Protein AF-A0A3B1DQK9-F1 (afdb_monomer_lite)

Structure (mmCIF, N/CA/C/O backbone):
data_AF-A0A3B1DQK9-F1
#
_entry.id   AF-A0A3B1DQK9-F1
#
loop_
_atom_site.group_PDB
_atom_site.id
_atom_site.type_symbol
_atom_site.label_atom_id
_atom_site.label_alt_id
_atom_site.label_comp_id
_atom_site.label_asym_id
_atom_site.label_entity_id
_atom_site.label_seq_id
_atom_site.pdbx_PDB_ins_code
_atom_site.Cartn_x
_atom_site.Cartn_y
_atom_site.Cartn_z
_atom_site.occupancy
_atom_site.B_iso_or_equiv
_atom_site.auth_seq_id
_atom_site.auth_comp_id
_atom_site.auth_asym_id
_atom_site.auth_atom_id
_atom_site.pdbx_PDB_model_num
ATOM 1 N N . MET A 1 1 ? 6.649 4.919 32.201 1.00 49.44 1 MET A N 1
ATOM 2 C CA . MET A 1 1 ? 5.539 5.277 31.288 1.00 49.44 1 MET A CA 1
ATOM 3 C C . MET A 1 1 ? 4.855 3.990 30.817 1.00 49.44 1 MET A C 1
ATOM 5 O O . MET A 1 1 ? 5.493 3.212 30.120 1.00 49.44 1 MET A O 1
ATOM 9 N N . LYS A 1 2 ? 3.626 3.677 31.262 1.00 57.75 2 LYS A N 1
ATOM 10 C CA 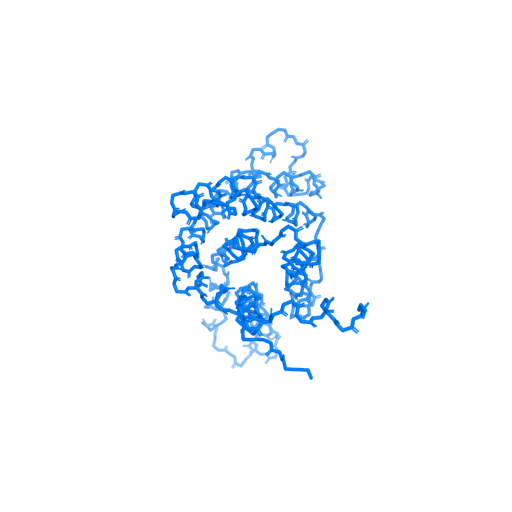. LYS A 1 2 ? 2.925 2.450 30.822 1.00 57.75 2 LYS A CA 1
ATOM 11 C C . LYS A 1 2 ? 2.375 2.674 29.412 1.00 57.75 2 LYS A C 1
ATOM 13 O O . LYS A 1 2 ? 1.487 3.496 29.226 1.00 57.75 2 LYS A O 1
ATOM 18 N N . ILE A 1 3 ? 2.918 1.955 28.430 1.00 63.72 3 ILE A N 1
ATOM 19 C CA . ILE A 1 3 ? 2.397 1.963 27.060 1.00 63.72 3 ILE A CA 1
ATOM 20 C C . ILE A 1 3 ? 0.986 1.371 27.065 1.00 63.72 3 ILE A C 1
ATOM 22 O O . ILE A 1 3 ? 0.755 0.276 27.588 1.00 63.72 3 ILE A O 1
ATOM 26 N N . SER A 1 4 ? 0.070 2.114 26.459 1.00 72.94 4 SER A N 1
ATOM 27 C CA . SER A 1 4 ? -1.353 1.815 26.356 1.00 72.94 4 SER A CA 1
ATOM 28 C C . SER A 1 4 ? -1.607 0.521 25.543 1.00 72.94 4 SER A C 1
ATOM 30 O O . SER A 1 4 ? -0.813 0.170 24.663 1.00 72.94 4 SER A O 1
ATOM 32 N N . ARG A 1 5 ? -2.684 -0.231 25.830 1.00 70.81 5 ARG A N 1
ATOM 33 C CA . ARG A 1 5 ? -2.991 -1.504 25.129 1.00 70.81 5 ARG A CA 1
ATOM 34 C C . ARG A 1 5 ? -3.257 -1.268 23.638 1.00 70.81 5 ARG A C 1
ATOM 36 O O . ARG A 1 5 ? -2.776 -2.029 22.802 1.00 70.81 5 ARG A O 1
ATOM 43 N N . ARG A 1 6 ? -3.912 -0.164 23.301 1.00 68.50 6 ARG A N 1
ATOM 44 C CA . ARG A 1 6 ? -4.176 0.312 21.946 1.00 68.50 6 ARG A CA 1
ATOM 45 C C . ARG A 1 6 ? -2.885 0.582 21.203 1.00 68.50 6 ARG A C 1
ATOM 47 O O . ARG A 1 6 ? -2.747 0.136 20.071 1.00 68.50 6 ARG A O 1
ATOM 54 N N . TYR A 1 7 ? -1.932 1.277 21.823 1.00 71.25 7 TYR A N 1
ATOM 55 C CA . TYR A 1 7 ? -0.654 1.552 21.172 1.00 71.25 7 TYR A CA 1
ATOM 56 C C . TYR A 1 7 ? 0.094 0.254 20.853 1.00 71.25 7 TYR A C 1
ATOM 58 O O . TYR A 1 7 ? 0.622 0.118 19.756 1.00 71.25 7 TYR A O 1
ATOM 66 N N . LYS A 1 8 ? 0.057 -0.743 21.749 1.00 76.56 8 LYS A N 1
ATOM 67 C CA . LYS A 1 8 ? 0.622 -2.077 21.474 1.00 76.56 8 LYS A CA 1
ATOM 68 C C . LYS A 1 8 ? -0.069 -2.777 20.304 1.00 76.56 8 LYS A C 1
ATOM 70 O O . LYS A 1 8 ? 0.617 -3.363 19.477 1.00 76.56 8 LYS A O 1
ATOM 75 N N . ALA A 1 9 ? -1.395 -2.695 20.208 1.00 77.94 9 ALA A N 1
ATOM 76 C CA . ALA A 1 9 ? -2.128 -3.274 19.083 1.00 77.94 9 ALA A CA 1
ATOM 77 C C . ALA A 1 9 ? -1.797 -2.573 17.756 1.00 77.94 9 ALA A C 1
ATOM 79 O O . ALA A 1 9 ? -1.534 -3.243 16.764 1.00 77.94 9 ALA A O 1
ATOM 80 N N . PHE A 1 10 ? -1.738 -1.238 17.741 1.00 77.44 10 PHE A N 1
ATOM 81 C CA . PHE A 1 10 ? -1.315 -0.480 16.561 1.00 77.44 10 PHE A CA 1
ATOM 82 C C . PHE A 1 10 ? 0.126 -0.819 16.162 1.00 77.44 10 PHE A C 1
ATOM 84 O O . PHE A 1 10 ? 0.369 -1.116 14.997 1.00 77.44 10 PHE A O 1
ATOM 91 N N . LEU A 1 11 ? 1.061 -0.858 17.117 1.00 81.94 11 LEU A N 1
ATOM 92 C CA . LEU A 1 11 ? 2.435 -1.311 16.882 1.00 81.94 11 LEU A CA 1
ATOM 93 C C . LEU A 1 11 ? 2.475 -2.719 16.275 1.00 81.94 11 LEU A C 1
ATOM 95 O O . LEU A 1 11 ? 3.218 -2.943 15.328 1.00 81.94 11 LEU A O 1
ATOM 99 N N . ALA A 1 12 ? 1.682 -3.657 16.797 1.00 85.94 12 ALA A N 1
ATOM 100 C CA . ALA A 1 12 ? 1.647 -5.029 16.300 1.00 85.94 12 ALA A CA 1
ATOM 101 C C . ALA A 1 12 ? 1.094 -5.108 14.869 1.00 85.94 12 ALA A C 1
ATOM 103 O O . ALA A 1 12 ? 1.681 -5.776 14.023 1.00 85.94 12 ALA A O 1
ATOM 104 N N . LEU A 1 13 ? 0.004 -4.394 14.576 1.00 88.06 13 LEU A N 1
ATOM 105 C CA . LEU A 1 13 ? -0.611 -4.376 13.247 1.00 88.06 13 LEU A CA 1
ATOM 106 C C . LEU A 1 13 ? 0.295 -3.726 12.197 1.00 88.06 13 LEU A C 1
ATOM 108 O O . LEU A 1 13 ? 0.472 -4.266 11.106 1.00 88.06 13 LEU A O 1
ATOM 112 N N . PHE A 1 14 ? 0.899 -2.585 12.526 1.00 86.75 14 PHE A N 1
ATOM 113 C CA . PHE A 1 14 ? 1.843 -1.931 11.627 1.00 86.75 14 PHE A CA 1
ATOM 114 C C . PHE A 1 14 ? 3.172 -2.699 11.525 1.00 86.75 14 PHE A C 1
ATOM 116 O O . PHE A 1 14 ? 3.759 -2.761 10.448 1.00 86.75 14 PHE A O 1
ATOM 123 N N . GLY A 1 15 ? 3.618 -3.357 12.597 1.00 88.12 15 GLY A N 1
ATOM 124 C CA . GLY A 1 15 ? 4.752 -4.282 12.565 1.00 88.12 15 GLY A CA 1
ATOM 125 C C . GLY A 1 15 ? 4.494 -5.476 11.646 1.00 88.12 15 GLY A C 1
ATOM 126 O O . GLY A 1 15 ? 5.344 -5.814 10.829 1.00 88.12 15 GLY A O 1
ATOM 127 N N . PHE A 1 16 ? 3.293 -6.058 11.690 1.00 90.62 16 PHE A N 1
ATOM 128 C CA . PHE A 1 16 ? 2.871 -7.094 10.745 1.00 90.62 16 PHE A CA 1
ATOM 129 C C . PHE A 1 16 ? 2.870 -6.586 9.293 1.00 90.62 16 PHE A C 1
ATOM 131 O O . PHE A 1 16 ? 3.323 -7.295 8.396 1.00 90.62 16 PHE A O 1
ATOM 138 N N . ALA A 1 17 ? 2.436 -5.344 9.056 1.00 90.12 17 ALA A N 1
ATOM 139 C CA . ALA A 1 17 ? 2.507 -4.725 7.731 1.00 90.12 17 ALA A CA 1
ATOM 140 C C . ALA A 1 17 ? 3.953 -4.583 7.222 1.00 90.12 17 ALA A C 1
ATOM 142 O O . ALA A 1 17 ? 4.216 -4.878 6.055 1.00 90.12 17 ALA A O 1
ATOM 143 N N . ILE A 1 18 ? 4.891 -4.189 8.094 1.00 91.12 18 ILE A N 1
ATOM 144 C CA . ILE A 1 18 ? 6.326 -4.164 7.773 1.00 91.12 18 ILE A CA 1
ATOM 145 C C . ILE A 1 18 ? 6.821 -5.574 7.451 1.00 91.12 18 ILE A C 1
ATOM 147 O O . ILE A 1 18 ? 7.475 -5.758 6.431 1.00 91.12 18 ILE A O 1
ATOM 151 N N . LEU A 1 19 ? 6.492 -6.577 8.270 1.00 91.00 19 LEU A N 1
ATOM 152 C CA . LEU A 1 19 ? 6.931 -7.956 8.037 1.00 91.00 19 LEU A CA 1
ATOM 153 C C . LEU A 1 19 ? 6.470 -8.477 6.674 1.00 91.00 19 LEU A C 1
ATOM 155 O O . LEU A 1 19 ? 7.290 -8.997 5.926 1.00 91.00 19 LEU A O 1
ATOM 159 N N . MET A 1 20 ? 5.197 -8.274 6.320 1.00 90.38 20 MET A N 1
ATOM 160 C CA . MET A 1 20 ? 4.677 -8.624 4.992 1.00 90.38 20 MET A CA 1
ATOM 161 C C . MET A 1 20 ? 5.459 -7.903 3.886 1.00 90.38 20 MET A C 1
ATOM 163 O O . MET A 1 20 ? 5.869 -8.525 2.914 1.00 90.38 20 MET A O 1
ATOM 167 N N . ARG A 1 21 ? 5.739 -6.602 4.049 1.00 89.44 21 ARG A N 1
ATOM 168 C CA . ARG A 1 21 ? 6.518 -5.822 3.073 1.00 89.44 21 ARG A CA 1
ATOM 169 C C . ARG A 1 21 ? 7.947 -6.347 2.901 1.00 89.44 21 ARG A C 1
ATOM 171 O O . ARG A 1 21 ? 8.429 -6.380 1.776 1.00 89.44 21 ARG A O 1
ATOM 178 N N . LEU A 1 22 ? 8.614 -6.733 3.988 1.00 89.69 22 LEU A N 1
ATOM 179 C CA . LEU A 1 22 ? 10.005 -7.204 3.979 1.00 89.69 22 LEU A CA 1
ATOM 180 C C . LEU A 1 22 ? 10.143 -8.666 3.548 1.00 89.69 22 LEU A C 1
ATOM 182 O O . LEU A 1 22 ? 11.208 -9.066 3.086 1.00 89.69 22 LEU A O 1
ATOM 186 N N . PHE A 1 23 ? 9.083 -9.461 3.686 1.00 89.00 23 PHE A N 1
ATOM 187 C CA . PHE A 1 23 ? 9.092 -10.891 3.402 1.00 89.00 23 PHE A CA 1
ATOM 188 C C . PHE A 1 23 ? 9.633 -11.272 2.009 1.00 89.00 23 PHE A C 1
ATOM 190 O O . PHE A 1 23 ? 10.541 -12.103 1.963 1.00 89.00 23 PHE A O 1
ATOM 197 N N . PRO A 1 24 ? 9.173 -10.688 0.880 1.00 83.75 24 PRO A N 1
ATOM 198 C CA . PRO A 1 24 ? 9.712 -11.041 -0.436 1.00 83.75 24 PRO A CA 1
ATOM 199 C C . PRO A 1 24 ? 11.206 -10.719 -0.566 1.00 83.75 24 PRO A C 1
ATOM 201 O O . PRO A 1 24 ? 11.958 -11.531 -1.096 1.00 83.75 24 PRO A O 1
ATOM 204 N N . PHE A 1 25 ? 11.654 -9.591 -0.011 1.00 83.50 25 PHE A N 1
ATOM 205 C CA . PHE A 1 25 ? 13.062 -9.185 -0.033 1.00 83.50 25 PHE A CA 1
ATOM 206 C C . PHE A 1 25 ? 13.939 -10.079 0.838 1.00 83.50 25 PHE A C 1
ATOM 208 O O . PHE A 1 25 ? 15.078 -10.371 0.490 1.00 83.50 25 PHE A O 1
ATOM 215 N N . PHE A 1 26 ? 13.404 -10.557 1.960 1.00 85.12 26 PHE A N 1
ATOM 216 C CA . PHE A 1 26 ? 14.075 -11.558 2.776 1.00 85.12 26 PHE A CA 1
ATOM 217 C C . PHE A 1 26 ? 14.225 -12.885 2.021 1.00 85.12 26 PHE A C 1
ATOM 219 O O . PHE A 1 26 ? 15.304 -13.474 2.040 1.00 85.12 26 PHE A O 1
ATOM 226 N N . LEU A 1 27 ? 13.181 -13.347 1.322 1.00 81.00 27 LEU A N 1
ATOM 227 C CA . LEU A 1 27 ? 13.267 -14.551 0.489 1.00 81.00 27 LEU A CA 1
ATOM 228 C C . LEU A 1 27 ? 14.306 -14.394 -0.625 1.00 81.00 27 LEU A C 1
ATOM 230 O O . LEU A 1 27 ? 15.102 -15.304 -0.850 1.00 81.00 27 LEU A O 1
ATOM 234 N N . GLU A 1 28 ? 14.323 -13.241 -1.289 1.00 73.38 28 GLU A N 1
ATOM 235 C CA . GLU A 1 28 ? 15.296 -12.929 -2.334 1.00 73.38 28 GLU A CA 1
ATOM 236 C C . GLU A 1 28 ? 16.725 -12.862 -1.787 1.00 73.38 28 GLU A C 1
ATOM 238 O O . GLU A 1 28 ? 17.616 -13.495 -2.347 1.00 73.38 28 GLU A O 1
ATOM 243 N N . TYR A 1 29 ? 16.942 -12.208 -0.644 1.00 77.19 29 TYR A N 1
ATOM 244 C CA . TYR A 1 29 ? 18.235 -12.198 0.040 1.00 77.19 29 TYR A CA 1
ATOM 245 C C . TYR A 1 29 ? 18.705 -13.616 0.388 1.00 77.19 29 TYR A C 1
ATOM 247 O O . TYR A 1 29 ? 19.844 -13.984 0.107 1.00 77.19 29 TYR A O 1
ATOM 255 N N . VAL A 1 30 ? 17.823 -14.457 0.941 1.00 73.38 30 VAL A N 1
ATOM 256 C CA . VAL A 1 30 ? 18.149 -15.856 1.261 1.00 73.38 30 VAL A CA 1
ATOM 257 C C . VAL A 1 30 ? 18.471 -16.660 -0.002 1.00 73.38 30 VAL A C 1
ATOM 259 O O . VAL A 1 30 ? 19.378 -17.496 0.027 1.00 73.38 30 VAL A O 1
ATOM 262 N N . ALA A 1 31 ? 17.770 -16.419 -1.112 1.00 69.75 31 ALA A N 1
ATOM 263 C CA . ALA A 1 31 ? 18.099 -17.027 -2.400 1.00 69.75 31 ALA A CA 1
ATOM 264 C C . ALA A 1 31 ? 19.465 -16.542 -2.922 1.00 69.75 31 ALA A C 1
ATOM 266 O O . ALA A 1 31 ? 20.279 -17.362 -3.343 1.00 69.75 31 ALA A O 1
ATOM 267 N N . GLY A 1 32 ? 19.745 -15.240 -2.823 1.00 62.25 32 GLY A N 1
ATOM 268 C CA . GLY A 1 32 ? 20.991 -14.601 -3.250 1.00 62.25 32 GLY A CA 1
ATOM 269 C C . GLY A 1 32 ? 22.217 -15.050 -2.450 1.00 62.25 32 GLY A C 1
ATOM 270 O O . GLY A 1 32 ? 23.231 -15.427 -3.035 1.00 62.25 32 GLY A O 1
ATOM 271 N N . VAL A 1 33 ? 22.126 -15.137 -1.119 1.00 57.53 33 VAL A N 1
ATOM 272 C CA . VAL A 1 33 ? 23.200 -15.679 -0.258 1.00 57.53 33 VAL A CA 1
ATOM 273 C C . VAL A 1 33 ? 23.533 -17.127 -0.633 1.00 57.53 33 VAL A C 1
ATOM 275 O O . VAL A 1 33 ? 24.704 -17.520 -0.659 1.00 57.53 33 VAL A O 1
ATOM 278 N N . LYS A 1 34 ? 22.516 -17.916 -0.999 1.00 52.41 34 LYS A N 1
ATOM 279 C CA . LYS A 1 34 ? 22.689 -19.297 -1.470 1.00 52.41 34 LYS A CA 1
ATOM 280 C C . LYS A 1 34 ? 23.247 -19.409 -2.893 1.00 52.41 34 LYS A C 1
ATOM 282 O O . LYS A 1 34 ? 23.682 -20.492 -3.267 1.00 52.41 34 LYS A O 1
ATOM 287 N N . THR A 1 35 ? 23.295 -18.309 -3.649 1.00 48.56 35 THR A N 1
ATOM 288 C CA . THR A 1 35 ? 23.978 -18.221 -4.954 1.00 48.56 35 THR A CA 1
ATOM 289 C C . THR A 1 35 ? 25.439 -17.758 -4.848 1.00 48.56 35 THR A C 1
ATOM 291 O O . THR A 1 35 ? 26.112 -17.599 -5.862 1.00 48.56 35 THR A O 1
ATOM 294 N N . SER A 1 36 ? 25.982 -17.572 -3.635 1.00 43.09 36 SER A N 1
ATOM 295 C CA . SER A 1 36 ? 27.425 -17.353 -3.471 1.00 43.09 36 SER A CA 1
ATOM 296 C C . SER A 1 36 ? 28.212 -18.617 -3.878 1.00 43.09 36 SER A C 1
ATOM 298 O O . SER A 1 36 ? 27.785 -19.728 -3.543 1.00 43.09 36 SER A O 1
ATOM 300 N N . PRO A 1 37 ? 29.367 -18.497 -4.571 1.00 50.81 37 PRO A N 1
ATOM 301 C CA . PRO A 1 37 ? 30.085 -19.647 -5.139 1.00 50.81 37 PRO A CA 1
ATOM 302 C C . PRO A 1 37 ? 30.406 -20.758 -4.127 1.00 50.81 37 PRO A C 1
ATOM 304 O O . PRO A 1 37 ? 30.397 -21.936 -4.464 1.00 50.81 37 PRO A O 1
ATOM 307 N N . GLN A 1 38 ? 30.636 -20.380 -2.867 1.00 49.28 38 GLN A N 1
ATOM 308 C CA . GLN A 1 38 ? 30.969 -21.288 -1.765 1.00 49.28 38 GLN A CA 1
ATOM 309 C C . GLN A 1 38 ? 29.755 -22.084 -1.241 1.00 49.28 38 GLN A C 1
ATOM 311 O O . GLN A 1 38 ? 29.919 -23.167 -0.678 1.00 49.28 38 GLN A O 1
ATOM 316 N N . VAL A 1 39 ? 28.532 -21.572 -1.424 1.00 51.75 39 VAL A N 1
ATOM 317 C CA . VAL A 1 39 ? 27.280 -22.192 -0.947 1.00 51.75 39 VAL A CA 1
ATOM 318 C C . VAL A 1 39 ? 26.582 -22.989 -2.053 1.00 51.75 39 VAL A C 1
ATOM 320 O O . VAL A 1 39 ? 25.992 -24.032 -1.754 1.00 51.75 39 VAL A O 1
ATOM 323 N N . ILE A 1 40 ? 26.715 -22.566 -3.320 1.00 53.22 40 ILE A N 1
ATOM 324 C CA . ILE A 1 40 ? 26.259 -23.328 -4.501 1.00 53.22 40 ILE A CA 1
ATOM 325 C C . ILE A 1 40 ? 26.859 -24.736 -4.489 1.00 53.22 40 ILE A C 1
ATOM 327 O O . ILE A 1 40 ? 26.160 -25.710 -4.745 1.00 53.22 40 ILE A O 1
ATOM 331 N N . GLN A 1 41 ? 28.135 -24.853 -4.118 1.00 54.56 41 GLN A N 1
ATOM 332 C CA . GLN A 1 41 ? 28.856 -26.125 -4.105 1.00 54.56 41 GLN A CA 1
ATOM 333 C C . GLN A 1 41 ? 28.296 -27.148 -3.097 1.00 54.56 41 GLN A C 1
ATOM 335 O O . GLN A 1 41 ? 28.542 -28.340 -3.245 1.00 54.56 41 GLN A O 1
ATOM 340 N N . ASN A 1 42 ? 27.537 -26.692 -2.092 1.00 55.31 42 ASN A N 1
ATOM 341 C CA . ASN A 1 42 ? 27.088 -27.501 -0.954 1.00 55.31 42 ASN A CA 1
ATOM 342 C C . ASN A 1 42 ? 25.553 -27.618 -0.831 1.00 55.31 42 ASN A C 1
ATOM 344 O O . ASN A 1 42 ? 25.065 -28.201 0.137 1.00 55.31 42 ASN A O 1
ATOM 348 N N . SER A 1 43 ? 24.776 -27.064 -1.773 1.00 53.59 43 SER A N 1
ATOM 349 C CA . SER A 1 43 ? 23.305 -27.014 -1.693 1.00 53.59 43 SER A CA 1
ATOM 350 C C . SER A 1 43 ? 22.637 -27.752 -2.866 1.00 53.59 43 SER A C 1
ATOM 352 O O . SER A 1 43 ? 23.060 -27.560 -4.002 1.00 53.59 43 SER A O 1
ATOM 354 N N . PRO A 1 44 ? 21.556 -28.535 -2.652 1.00 60.03 44 PRO A N 1
ATOM 355 C CA . PRO A 1 44 ? 20.818 -29.172 -3.745 1.00 60.03 44 PRO A CA 1
ATOM 356 C C . PRO A 1 44 ? 20.224 -28.122 -4.689 1.00 60.03 44 PRO A C 1
ATOM 358 O O . PRO A 1 44 ? 19.537 -27.203 -4.225 1.00 60.03 44 PRO A O 1
ATOM 361 N N . GLU A 1 45 ? 20.426 -28.279 -6.000 1.00 57.19 45 GLU A N 1
ATOM 362 C CA . GLU A 1 45 ? 20.014 -27.288 -7.004 1.00 57.19 45 GLU A CA 1
ATOM 363 C C . GLU A 1 45 ? 18.507 -26.957 -6.969 1.00 57.19 45 GLU A C 1
ATOM 365 O O . GLU A 1 45 ? 18.081 -25.834 -7.228 1.00 57.19 45 GLU A O 1
ATOM 370 N N . SER A 1 46 ? 17.675 -27.906 -6.541 1.00 58.25 46 SER A N 1
ATOM 371 C CA . SER A 1 46 ? 16.226 -27.727 -6.410 1.00 58.25 46 SER A CA 1
ATOM 372 C C . SER A 1 46 ? 15.810 -26.694 -5.351 1.00 58.25 46 SER A C 1
ATOM 374 O O . SER A 1 46 ? 14.727 -26.119 -5.445 1.00 58.25 46 SER A O 1
ATOM 376 N N . SER A 1 47 ? 16.647 -26.446 -4.337 1.00 58.53 47 SER A N 1
ATOM 377 C CA . SER A 1 47 ? 16.265 -25.659 -3.153 1.00 58.53 47 SER A CA 1
ATOM 378 C C . SER A 1 47 ? 16.285 -24.146 -3.393 1.00 58.53 47 SER A C 1
ATOM 380 O O . SER A 1 47 ? 15.502 -23.406 -2.795 1.00 58.53 47 SER A O 1
ATOM 382 N N . TRP A 1 48 ? 17.174 -23.651 -4.256 1.00 59.12 48 TRP A N 1
ATOM 383 C CA . TRP A 1 48 ? 17.253 -22.219 -4.569 1.00 59.12 48 TRP A CA 1
ATOM 384 C C . TRP A 1 48 ? 16.216 -21.812 -5.625 1.00 59.12 48 TRP A C 1
ATOM 386 O O . TRP A 1 48 ? 15.608 -20.747 -5.501 1.00 59.12 48 TRP A O 1
ATOM 396 N N . LEU A 1 49 ? 15.919 -22.701 -6.581 1.00 62.91 49 LEU A N 1
ATOM 397 C CA . LEU A 1 49 ? 14.833 -22.542 -7.556 1.00 62.91 49 LEU A CA 1
ATOM 398 C C . LEU A 1 49 ? 13.480 -22.328 -6.866 1.00 62.91 49 LEU A C 1
ATOM 400 O O . LEU A 1 49 ? 12.738 -21.420 -7.240 1.00 62.91 49 LEU A O 1
ATOM 404 N N . SER A 1 50 ? 13.185 -23.094 -5.808 1.00 66.38 50 SER A N 1
ATOM 405 C CA . SER A 1 50 ? 11.931 -22.942 -5.061 1.00 66.38 50 SER A CA 1
ATOM 406 C C . SER A 1 50 ? 11.800 -21.585 -4.367 1.00 66.38 50 SER A C 1
ATOM 408 O O . SER A 1 50 ? 10.724 -20.997 -4.385 1.00 66.38 50 SER A O 1
ATOM 410 N N . ILE A 1 51 ? 12.877 -21.041 -3.793 1.00 64.69 51 ILE A N 1
ATOM 411 C CA . ILE A 1 51 ? 12.818 -19.766 -3.057 1.00 64.69 51 ILE A CA 1
ATOM 412 C C . ILE A 1 51 ? 12.667 -18.591 -4.032 1.00 64.69 51 ILE A C 1
ATOM 414 O O . ILE A 1 51 ? 11.839 -17.709 -3.809 1.00 64.69 51 ILE A O 1
ATOM 418 N N . ALA A 1 52 ? 13.389 -18.616 -5.156 1.00 64.69 52 ALA A N 1
ATOM 419 C CA . ALA A 1 52 ? 13.237 -17.619 -6.213 1.00 64.69 52 ALA A CA 1
ATOM 420 C C . ALA A 1 52 ? 11.841 -17.668 -6.866 1.00 64.69 52 ALA A C 1
ATOM 422 O O . ALA A 1 52 ? 11.269 -16.626 -7.189 1.00 64.69 52 ALA A O 1
ATOM 423 N N . MET A 1 53 ? 11.252 -18.860 -7.030 1.00 69.81 53 MET A N 1
ATOM 424 C CA . MET A 1 53 ? 9.860 -18.995 -7.479 1.00 69.81 53 MET A CA 1
ATOM 425 C C . MET A 1 53 ? 8.865 -18.441 -6.457 1.00 69.81 53 MET A C 1
ATOM 427 O O . MET A 1 53 ? 7.925 -17.757 -6.851 1.00 69.81 53 MET A O 1
ATOM 431 N N . LEU A 1 54 ? 9.076 -18.680 -5.160 1.00 70.06 54 LEU A N 1
ATOM 432 C CA . LEU A 1 54 ? 8.222 -18.132 -4.102 1.00 70.06 54 LEU A CA 1
ATOM 433 C C . LEU A 1 54 ? 8.276 -16.600 -4.053 1.00 70.06 54 LEU A C 1
ATOM 435 O O . LEU A 1 54 ? 7.232 -15.968 -3.908 1.00 70.06 54 LEU A O 1
ATOM 439 N N . ALA A 1 55 ? 9.454 -15.998 -4.240 1.00 68.56 55 ALA A N 1
ATOM 440 C CA . ALA A 1 55 ? 9.590 -14.545 -4.353 1.00 68.56 55 ALA A CA 1
ATOM 441 C C . ALA A 1 55 ? 8.841 -13.993 -5.583 1.00 68.56 55 ALA A C 1
ATOM 443 O O . ALA A 1 55 ? 8.170 -12.967 -5.493 1.00 68.56 55 ALA A O 1
ATOM 444 N N . LYS A 1 56 ? 8.871 -14.710 -6.717 1.00 69.56 56 LYS A N 1
ATOM 445 C CA . LYS A 1 56 ? 8.098 -14.353 -7.922 1.00 69.56 56 LYS A CA 1
ATOM 446 C C . LYS A 1 56 ? 6.587 -14.518 -7.747 1.00 69.56 56 LYS A C 1
ATOM 448 O O . LYS A 1 56 ? 5.831 -13.753 -8.338 1.00 69.56 56 LYS A O 1
ATOM 453 N N . LEU A 1 57 ? 6.150 -15.500 -6.958 1.00 78.50 57 LEU A N 1
ATOM 454 C CA . LEU A 1 57 ? 4.735 -15.756 -6.671 1.00 78.50 57 LEU A CA 1
ATOM 455 C C . LEU A 1 57 ? 4.177 -14.829 -5.579 1.00 78.50 57 LEU A C 1
ATOM 457 O O . LEU A 1 57 ? 2.972 -14.824 -5.331 1.00 78.50 57 LEU A O 1
ATOM 461 N N . TYR A 1 58 ? 5.035 -14.046 -4.919 1.00 82.31 58 TYR A N 1
ATOM 462 C CA . TYR A 1 58 ? 4.609 -13.126 -3.879 1.00 82.31 58 TYR A CA 1
ATOM 463 C C . TYR A 1 58 ? 3.577 -12.124 -4.432 1.00 82.31 58 TYR A C 1
ATOM 465 O O . TYR A 1 58 ? 3.828 -11.485 -5.459 1.00 82.31 58 TYR A O 1
ATOM 473 N N . PRO A 1 59 ? 2.412 -11.954 -3.777 1.00 87.81 59 PRO A N 1
ATOM 474 C CA . PRO A 1 59 ? 1.364 -11.066 -4.259 1.00 87.81 59 PRO A CA 1
ATOM 475 C C . PRO A 1 59 ? 1.747 -9.603 -4.001 1.00 87.81 59 PRO A C 1
ATOM 477 O O . PRO A 1 59 ? 1.342 -8.982 -3.018 1.00 87.81 59 PRO A O 1
ATOM 480 N N . TRP A 1 60 ? 2.553 -9.030 -4.892 1.00 87.56 60 TRP A N 1
ATOM 481 C CA . TRP A 1 60 ? 2.953 -7.625 -4.837 1.00 87.56 60 TRP A CA 1
ATOM 482 C C . TRP A 1 60 ? 1.729 -6.705 -4.749 1.00 87.56 60 TRP A C 1
ATO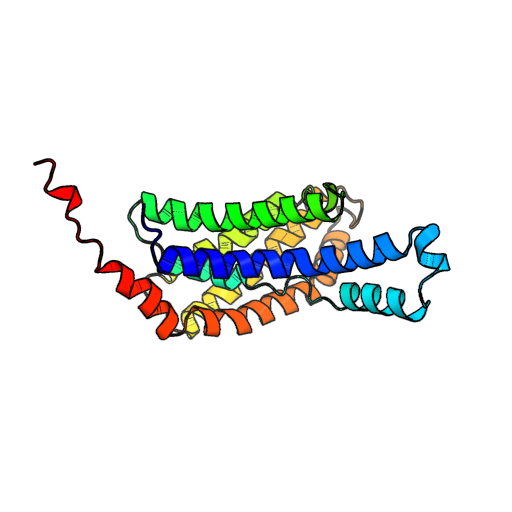M 484 O O . TRP A 1 60 ? 0.741 -6.919 -5.446 1.00 87.56 60 TRP A O 1
ATOM 494 N N . ASN A 1 61 ? 1.794 -5.679 -3.897 1.00 91.00 61 ASN A N 1
ATOM 495 C CA . ASN A 1 61 ? 0.664 -4.821 -3.506 1.00 91.00 61 ASN A CA 1
ATOM 496 C C . ASN A 1 61 ? -0.484 -5.514 -2.752 1.00 91.00 61 ASN A C 1
ATOM 498 O O . ASN A 1 61 ? -1.499 -4.880 -2.496 1.00 91.00 61 ASN A O 1
ATOM 502 N N . PHE A 1 62 ? -0.354 -6.760 -2.298 1.00 94.31 62 PHE A N 1
ATOM 503 C CA . PHE A 1 62 ? -1.264 -7.288 -1.282 1.00 94.31 62 PHE A CA 1
ATOM 504 C C . PHE A 1 62 ? -0.755 -6.886 0.110 1.00 94.31 62 PHE A C 1
ATOM 506 O O . PHE A 1 62 ? 0.208 -7.460 0.617 1.00 94.31 62 PHE A O 1
ATOM 513 N N . SER A 1 63 ? -1.353 -5.857 0.724 1.00 92.31 63 SER A N 1
ATOM 514 C CA . SER A 1 63 ? -0.843 -5.292 1.981 1.00 92.31 63 SER A CA 1
ATOM 515 C C . SER A 1 63 ? -1.943 -4.892 2.972 1.00 92.31 63 SER A C 1
ATOM 517 O O . SER A 1 63 ? -2.891 -4.203 2.586 1.00 92.31 63 SER A O 1
ATOM 519 N N . PRO A 1 64 ? -1.790 -5.205 4.277 1.00 93.56 64 PRO A N 1
ATOM 520 C CA . PRO A 1 64 ? -2.681 -4.697 5.325 1.00 93.56 64 PRO A CA 1
ATOM 521 C C . PRO A 1 64 ? -2.619 -3.173 5.475 1.00 93.56 64 PRO A C 1
ATOM 523 O O . PRO A 1 64 ? -3.520 -2.573 6.064 1.00 93.56 64 PRO A O 1
ATOM 526 N N . MET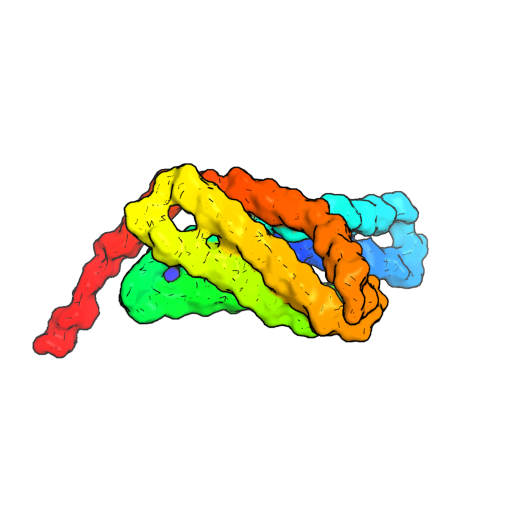 A 1 65 ? -1.580 -2.534 4.928 1.00 92.56 65 MET A N 1
ATOM 527 C CA . MET A 1 65 ? -1.339 -1.102 5.060 1.00 92.56 65 MET A CA 1
ATOM 528 C C . MET A 1 65 ? -2.520 -0.257 4.567 1.00 92.56 65 MET A C 1
ATOM 530 O O . MET A 1 65 ? -2.878 0.721 5.215 1.00 92.56 65 MET A O 1
ATOM 534 N N . TYR A 1 66 ? -3.191 -0.661 3.485 1.00 95.00 66 TYR A N 1
ATOM 535 C CA . TYR A 1 66 ? -4.344 0.067 2.943 1.00 95.00 66 TYR A CA 1
ATOM 536 C C . TYR A 1 66 ? -5.499 0.167 3.945 1.00 95.00 66 TYR A C 1
ATOM 538 O O . TYR A 1 66 ? -6.022 1.253 4.202 1.00 95.00 66 TYR A O 1
ATOM 546 N N . GLY A 1 67 ? -5.860 -0.961 4.564 1.00 94.06 67 GLY A N 1
ATOM 547 C CA . GLY A 1 67 ? -6.900 -1.005 5.588 1.00 94.06 67 GLY A CA 1
ATOM 548 C C . GLY A 1 67 ? -6.482 -0.279 6.868 1.00 94.06 67 GLY A C 1
ATOM 549 O O . GLY A 1 67 ? -7.300 0.415 7.469 1.00 94.06 67 GLY A O 1
ATOM 550 N N . LEU A 1 68 ? -5.205 -0.374 7.258 1.00 92.44 68 LEU A N 1
ATOM 551 C CA . LEU A 1 68 ? -4.669 0.320 8.435 1.00 92.44 68 LEU A CA 1
ATOM 552 C C . LEU A 1 68 ? -4.671 1.841 8.270 1.00 92.44 68 LEU A C 1
ATOM 554 O O . LEU A 1 68 ? -5.034 2.548 9.208 1.00 92.44 68 LEU A O 1
ATOM 558 N N . LEU A 1 69 ? -4.312 2.348 7.090 1.00 93.06 69 LEU A N 1
ATOM 559 C CA . LEU A 1 69 ? -4.354 3.776 6.763 1.00 93.06 69 LEU A CA 1
ATOM 560 C C . LEU A 1 69 ? -5.792 4.307 6.767 1.00 93.06 69 LEU A C 1
ATOM 562 O O . LEU A 1 69 ? -6.069 5.348 7.368 1.00 93.06 69 LEU A O 1
ATOM 566 N N . LEU A 1 70 ? -6.717 3.558 6.162 1.00 94.25 70 LEU A N 1
ATOM 567 C CA . LEU A 1 70 ? -8.142 3.886 6.166 1.00 94.25 70 LEU A CA 1
ATOM 568 C C . LEU A 1 70 ? -8.701 3.910 7.601 1.00 94.25 70 LEU A C 1
ATOM 570 O O . LEU A 1 70 ? -9.369 4.867 7.999 1.00 94.25 70 LEU A O 1
ATOM 574 N N . LEU A 1 71 ? -8.373 2.899 8.414 1.00 91.38 71 LEU A N 1
ATOM 575 C CA . LEU A 1 71 ? -8.763 2.815 9.825 1.00 91.38 71 LEU A CA 1
ATOM 576 C C . LEU A 1 71 ? -8.154 3.950 10.655 1.00 91.38 71 LEU A C 1
ATOM 578 O O . LEU A 1 71 ? -8.839 4.536 11.501 1.00 91.38 71 LEU A O 1
ATOM 582 N N . ALA A 1 72 ? -6.887 4.293 10.414 1.00 88.19 72 ALA A N 1
ATOM 583 C CA . ALA A 1 72 ? -6.220 5.409 11.072 1.00 88.19 72 ALA A CA 1
ATOM 584 C C . ALA A 1 72 ? -6.979 6.718 10.810 1.00 88.19 72 ALA A C 1
ATOM 586 O O . ALA A 1 72 ? -7.315 7.431 11.760 1.00 88.19 72 ALA A O 1
ATOM 587 N N . GLY A 1 73 ? -7.360 6.994 9.558 1.00 89.62 73 GLY A N 1
ATOM 588 C CA . GLY A 1 73 ? -8.198 8.145 9.208 1.00 89.62 73 GLY A CA 1
ATOM 589 C C . GLY A 1 73 ? -9.580 8.111 9.880 1.00 89.62 73 GLY A C 1
ATOM 590 O O . GLY A 1 73 ? -9.976 9.078 10.543 1.00 89.62 73 GLY A O 1
ATOM 591 N N . ALA A 1 74 ? -10.281 6.976 9.794 1.00 90.50 74 ALA A N 1
ATOM 592 C CA . ALA A 1 74 ? -11.644 6.806 10.314 1.00 90.50 74 ALA A CA 1
ATOM 593 C C . ALA A 1 74 ? -11.744 6.923 11.838 1.00 90.50 74 ALA A C 1
ATOM 595 O O . ALA A 1 74 ? -12.762 7.380 12.368 1.00 90.50 74 ALA A O 1
ATOM 596 N N . THR A 1 75 ? -10.681 6.551 12.555 1.00 84.38 75 THR A N 1
ATOM 597 C CA . THR A 1 75 ? -10.612 6.594 14.026 1.00 84.38 75 THR A CA 1
ATOM 598 C C . THR A 1 75 ? -9.911 7.843 14.574 1.00 84.38 75 THR A C 1
ATOM 600 O O . THR A 1 75 ? -9.871 8.049 15.794 1.00 84.38 75 THR A O 1
ATOM 603 N N . SER A 1 76 ? -9.401 8.713 13.696 1.00 79.19 76 SER A N 1
ATOM 604 C CA . SER A 1 76 ? -8.768 9.983 14.063 1.00 79.19 76 SER A CA 1
ATOM 605 C C . SER A 1 76 ? -9.757 10.979 14.685 1.00 79.19 76 SER A C 1
ATOM 607 O O . SER A 1 76 ? -10.896 11.111 14.238 1.00 79.19 76 SER A O 1
ATOM 609 N N . ARG A 1 77 ? -9.311 11.753 15.686 1.00 68.06 77 ARG A N 1
ATOM 610 C CA . ARG A 1 77 ? -10.101 12.835 16.314 1.00 68.06 77 ARG A CA 1
ATOM 611 C C . ARG A 1 77 ? -9.793 14.205 15.693 1.00 68.06 77 ARG A C 1
ATOM 613 O O . ARG A 1 77 ? -8.736 14.406 15.108 1.00 68.06 77 ARG A O 1
ATOM 620 N N . LYS A 1 78 ? -10.687 15.182 15.908 1.00 59.38 78 LYS A N 1
ATOM 621 C CA . LYS A 1 78 ? -10.462 16.605 15.567 1.00 59.38 78 LYS A CA 1
ATOM 622 C C . LYS A 1 78 ? -9.359 17.280 16.411 1.00 59.38 78 LYS A C 1
ATOM 624 O O . LYS A 1 78 ? -8.878 18.341 16.028 1.00 59.38 78 LYS A O 1
ATOM 629 N N . LYS A 1 79 ? -8.944 16.695 17.548 1.00 58.12 79 LYS A N 1
ATOM 630 C CA . LYS A 1 79 ? -7.844 17.228 18.380 1.00 58.12 79 LYS A CA 1
ATOM 631 C C . LYS A 1 79 ? -6.520 17.119 17.597 1.00 58.12 79 LYS A C 1
ATOM 633 O O . LYS A 1 79 ? -6.093 16.003 17.299 1.00 58.12 79 LYS A O 1
ATOM 638 N N . LYS A 1 80 ? -5.878 18.262 17.302 1.00 55.34 80 LYS A N 1
ATOM 639 C CA . LYS A 1 80 ? -4.668 18.392 16.452 1.00 55.34 80 LYS A CA 1
ATOM 640 C C . LYS A 1 80 ? -3.588 17.337 16.746 1.00 55.34 80 LYS A C 1
ATOM 642 O O . LYS A 1 80 ? -3.107 16.699 15.822 1.00 55.34 80 LYS A O 1
ATOM 647 N N . HIS A 1 81 ? -3.287 17.069 18.019 1.00 53.50 81 HIS A N 1
ATOM 648 C CA . HIS A 1 81 ? -2.257 16.101 18.424 1.00 53.50 81 HIS A CA 1
ATOM 649 C C . HIS A 1 81 ? -2.558 14.644 18.014 1.00 53.50 81 HIS A C 1
ATOM 651 O O . HIS A 1 81 ? -1.662 13.902 17.623 1.00 53.50 81 HIS A O 1
ATOM 657 N N . LEU A 1 82 ? -3.823 14.210 18.071 1.00 52.50 82 LEU A N 1
ATOM 658 C CA . LEU A 1 82 ? -4.206 12.849 17.664 1.00 52.50 82 LEU A CA 1
ATOM 659 C C . LEU A 1 82 ? -4.305 12.698 16.143 1.00 52.50 82 LEU A C 1
ATOM 661 O O . LEU A 1 82 ? -4.121 11.595 15.635 1.00 52.50 82 LEU A O 1
ATOM 665 N N . LEU A 1 83 ? -4.575 13.795 15.431 1.00 56.69 83 LEU A N 1
ATOM 666 C CA . LEU A 1 83 ? -4.511 13.840 13.973 1.00 56.69 83 LEU A CA 1
ATOM 667 C C . LEU A 1 83 ? -3.075 13.588 13.497 1.00 56.69 83 LEU A C 1
ATOM 669 O O . LEU A 1 83 ? -2.859 12.770 12.609 1.00 56.69 83 LEU A O 1
ATOM 673 N N . SER A 1 84 ? -2.098 14.227 14.149 1.00 55.94 84 SER A N 1
ATOM 674 C CA . SER A 1 84 ? -0.675 14.044 13.857 1.00 55.94 84 SER A CA 1
ATOM 675 C C . SER A 1 84 ? -0.215 12.611 14.097 1.00 55.94 84 SER A C 1
ATOM 677 O O . SER A 1 84 ? 0.526 12.087 13.282 1.00 55.94 84 SER A O 1
ATOM 679 N N . ILE A 1 85 ? -0.686 11.934 15.150 1.00 63.06 85 ILE A N 1
ATOM 680 C CA . ILE A 1 85 ? -0.354 10.516 15.376 1.00 63.06 85 ILE A CA 1
ATOM 681 C C . ILE A 1 85 ? -0.930 9.640 14.259 1.00 63.06 85 ILE A C 1
ATOM 683 O O . ILE A 1 85 ? -0.231 8.783 13.740 1.00 63.06 85 ILE A O 1
ATOM 687 N N . ALA A 1 86 ? -2.176 9.864 13.844 1.00 61.19 86 ALA A N 1
ATOM 688 C CA . ALA A 1 86 ? -2.794 9.063 12.791 1.00 61.19 86 ALA A CA 1
ATOM 689 C C . ALA A 1 86 ? -2.231 9.324 11.384 1.00 61.19 86 ALA A C 1
ATOM 691 O O . ALA A 1 86 ? -2.354 8.460 10.522 1.00 61.19 86 ALA A O 1
ATOM 692 N N . LEU A 1 87 ? -1.625 10.491 11.153 1.00 69.12 87 LEU A N 1
ATOM 693 C CA . LEU A 1 87 ? -0.966 10.839 9.893 1.00 69.12 87 LEU A CA 1
ATOM 694 C C . LEU A 1 87 ? 0.515 10.449 9.896 1.00 69.12 87 LEU A C 1
ATOM 696 O O . LEU A 1 87 ? 0.966 9.794 8.970 1.00 69.12 87 LEU A O 1
ATOM 700 N N . LEU A 1 88 ? 1.273 10.806 10.935 1.00 77.56 88 LEU A N 1
ATOM 701 C CA . LEU A 1 88 ? 2.722 10.585 10.991 1.00 77.56 88 LEU A CA 1
ATOM 702 C C . LEU A 1 88 ? 3.076 9.122 11.247 1.00 77.56 88 LEU A C 1
ATOM 704 O O . LEU A 1 88 ? 4.010 8.606 10.643 1.00 77.56 88 LEU A O 1
ATOM 708 N N . PHE A 1 89 ? 2.344 8.442 12.132 1.00 80.00 89 PHE A N 1
ATOM 709 C CA . PHE A 1 89 ? 2.696 7.085 12.544 1.00 80.00 89 PHE A CA 1
ATOM 710 C C . PHE A 1 89 ? 2.682 6.086 11.377 1.00 80.00 89 PHE A C 1
ATOM 712 O O . PHE A 1 89 ? 3.673 5.376 11.218 1.00 80.00 89 PHE A O 1
ATOM 719 N N . PRO A 1 90 ? 1.658 6.052 10.500 1.00 80.75 90 PRO A N 1
ATOM 720 C CA . PRO A 1 90 ? 1.689 5.160 9.347 1.00 80.75 90 PRO A CA 1
ATOM 721 C C . PRO A 1 90 ? 2.855 5.442 8.392 1.00 80.75 90 PRO A C 1
ATOM 723 O O . PRO A 1 90 ? 3.473 4.500 7.906 1.00 80.75 90 PRO A O 1
ATOM 726 N N . PHE A 1 91 ? 3.209 6.712 8.156 1.00 86.06 91 PHE A N 1
ATOM 727 C CA . PHE A 1 91 ? 4.349 7.045 7.294 1.00 86.06 91 PHE A CA 1
ATOM 728 C C . PHE A 1 91 ? 5.692 6.673 7.917 1.00 86.06 91 PHE A C 1
ATOM 730 O O . PHE A 1 91 ? 6.572 6.215 7.199 1.00 86.06 91 PHE A O 1
ATOM 737 N N . LEU A 1 92 ? 5.845 6.796 9.238 1.00 88.38 92 LEU A N 1
ATOM 738 C CA . LEU A 1 92 ? 7.047 6.320 9.926 1.00 88.38 92 LEU A CA 1
ATOM 739 C C . LEU A 1 92 ? 7.202 4.800 9.806 1.00 88.38 92 LEU A C 1
ATOM 741 O O . LEU A 1 92 ? 8.310 4.317 9.604 1.00 88.38 92 LEU A O 1
ATOM 745 N N . PHE A 1 93 ? 6.103 4.046 9.886 1.00 87.31 93 PHE A N 1
ATOM 746 C CA . PHE A 1 93 ? 6.133 2.596 9.680 1.00 87.31 93 PHE A CA 1
ATOM 747 C C . PHE A 1 93 ? 6.417 2.214 8.229 1.00 87.31 93 PHE A C 1
ATOM 749 O O . PHE A 1 93 ? 7.192 1.294 7.977 1.00 87.31 93 PHE A O 1
ATOM 756 N N . GLN A 1 94 ? 5.835 2.944 7.279 1.00 89.38 94 GLN A N 1
ATOM 757 C CA . GLN A 1 94 ? 6.142 2.782 5.863 1.00 89.38 94 GLN A CA 1
ATOM 758 C C . GLN A 1 94 ? 7.639 3.007 5.600 1.00 89.38 94 GLN A C 1
ATOM 760 O O . GLN A 1 94 ? 8.287 2.159 4.990 1.00 89.38 94 GLN A O 1
ATOM 765 N N . LEU A 1 95 ? 8.192 4.090 6.152 1.00 93.38 95 LEU A N 1
ATOM 766 C CA . LEU A 1 95 ? 9.603 4.442 6.037 1.00 93.38 95 LEU A CA 1
ATOM 767 C C . LEU A 1 95 ? 10.508 3.415 6.716 1.00 93.38 95 LEU A C 1
ATOM 769 O O . LEU A 1 95 ? 11.540 3.055 6.163 1.00 93.38 95 LEU A O 1
ATOM 773 N N . ALA A 1 96 ? 10.124 2.906 7.888 1.00 93.19 96 ALA A N 1
ATOM 774 C CA . ALA A 1 96 ? 10.856 1.830 8.551 1.00 93.19 96 ALA A CA 1
ATOM 775 C C . ALA A 1 96 ? 10.893 0.557 7.690 1.00 93.19 96 ALA A C 1
ATOM 777 O O . ALA A 1 96 ? 11.917 -0.121 7.644 1.00 93.19 96 ALA A O 1
ATOM 778 N N . GLY A 1 97 ? 9.806 0.261 6.971 1.00 91.38 97 GLY A N 1
ATOM 779 C CA . GLY A 1 97 ? 9.779 -0.789 5.958 1.00 91.38 97 GLY A CA 1
ATOM 780 C C . GLY A 1 97 ? 10.751 -0.517 4.809 1.00 91.38 97 GLY A C 1
ATOM 781 O O . GLY A 1 97 ? 11.516 -1.403 4.458 1.00 91.38 97 GLY A O 1
ATOM 782 N N . ASP A 1 98 ? 10.773 0.699 4.261 1.00 92.69 98 ASP A N 1
ATOM 783 C CA . ASP A 1 98 ? 11.699 1.071 3.177 1.00 92.69 98 ASP A CA 1
ATOM 784 C C . ASP A 1 98 ? 13.166 0.972 3.627 1.00 92.69 98 ASP A C 1
ATOM 786 O O . ASP A 1 98 ? 13.979 0.319 2.978 1.00 92.69 98 ASP A O 1
ATOM 790 N N . VAL A 1 99 ? 13.496 1.500 4.807 1.00 95.00 99 VAL A N 1
ATOM 791 C CA . VAL A 1 99 ? 14.827 1.335 5.413 1.00 95.00 99 VAL A CA 1
ATOM 792 C C . VAL A 1 99 ? 15.162 -0.146 5.613 1.00 95.00 99 VAL A C 1
ATOM 794 O O . VAL A 1 99 ? 16.278 -0.566 5.323 1.00 95.00 99 VAL A O 1
ATOM 797 N N . GLY A 1 100 ? 14.198 -0.954 6.061 1.00 92.56 100 GLY A N 1
ATOM 798 C CA . GLY A 1 100 ? 14.369 -2.397 6.212 1.00 92.56 100 GLY A CA 1
ATOM 799 C C . GLY A 1 100 ? 14.712 -3.105 4.899 1.00 92.56 100 GLY A C 1
ATOM 800 O O . GLY A 1 100 ? 15.559 -3.994 4.910 1.00 92.56 100 GLY A O 1
ATOM 801 N N . ILE A 1 101 ? 14.124 -2.687 3.770 1.00 88.62 101 ILE A N 1
ATOM 802 C CA . ILE A 1 101 ? 14.469 -3.218 2.440 1.00 88.62 101 ILE A CA 1
ATOM 803 C C . ILE A 1 101 ? 15.948 -2.949 2.148 1.00 88.62 101 ILE A C 1
ATOM 805 O O . ILE A 1 101 ? 16.680 -3.885 1.829 1.00 88.62 101 ILE A O 1
ATOM 809 N N . GLY A 1 102 ? 16.404 -1.704 2.321 1.00 88.19 102 GLY A N 1
ATOM 810 C CA . GLY A 1 102 ? 17.803 -1.330 2.093 1.00 88.19 102 GLY A CA 1
ATOM 811 C C . GLY A 1 102 ? 18.780 -2.079 3.006 1.00 88.19 102 GLY A C 1
ATOM 812 O O . GLY A 1 102 ? 19.810 -2.558 2.543 1.00 88.19 102 GLY A O 1
ATOM 813 N N . LEU A 1 103 ? 18.431 -2.259 4.285 1.00 89.94 103 LEU A N 1
ATOM 814 C CA . LEU A 1 103 ? 19.263 -2.984 5.253 1.00 89.94 103 LEU A CA 1
ATOM 815 C C . LEU A 1 103 ? 19.352 -4.493 4.980 1.00 89.94 103 LEU A C 1
ATOM 817 O O . LEU A 1 103 ? 20.418 -5.072 5.164 1.00 89.94 103 LEU A O 1
ATOM 821 N N . ILE A 1 104 ? 18.252 -5.136 4.572 1.00 85.88 104 ILE A N 1
ATOM 822 C CA . ILE A 1 104 ? 18.221 -6.584 4.302 1.00 85.88 104 ILE A CA 1
ATOM 823 C C . ILE A 1 104 ? 18.924 -6.905 2.986 1.00 85.88 104 ILE A C 1
ATOM 825 O O . ILE A 1 104 ? 19.673 -7.871 2.906 1.00 85.88 104 ILE A O 1
ATOM 829 N N . THR A 1 105 ? 18.659 -6.114 1.949 1.00 81.31 105 THR A N 1
ATOM 830 C CA . THR A 1 105 ? 19.113 -6.424 0.587 1.00 81.31 105 THR A CA 1
ATOM 831 C C . THR A 1 105 ? 20.474 -5.819 0.261 1.00 81.31 105 THR A C 1
ATOM 833 O O . THR A 1 105 ? 21.153 -6.312 -0.630 1.00 81.31 105 THR A O 1
ATOM 836 N N . GLY A 1 106 ? 20.878 -4.749 0.955 1.00 84.88 106 GLY A N 1
ATOM 837 C CA . GLY A 1 106 ? 22.013 -3.910 0.562 1.00 84.88 106 GLY A CA 1
ATOM 838 C C . GLY A 1 106 ? 21.710 -2.960 -0.607 1.00 84.88 106 GLY A C 1
ATOM 839 O O . GLY A 1 106 ? 22.541 -2.108 -0.914 1.00 84.88 106 GLY A O 1
ATOM 840 N N . HIS A 1 107 ? 20.523 -3.064 -1.218 1.00 82.56 107 HIS A N 1
ATOM 841 C CA . HIS A 1 107 ? 20.083 -2.299 -2.385 1.00 82.56 107 HIS A CA 1
ATOM 842 C C . HIS A 1 107 ? 19.178 -1.134 -1.968 1.00 82.56 107 HIS A C 1
ATOM 844 O O . HIS A 1 107 ? 17.945 -1.221 -1.964 1.00 82.56 107 HIS A O 1
ATOM 850 N N . TRP A 1 108 ? 19.786 -0.008 -1.592 1.00 87.56 108 TRP A N 1
ATOM 851 C CA . TRP A 1 108 ? 19.055 1.197 -1.179 1.00 87.56 108 TRP A CA 1
ATOM 852 C C . TRP A 1 108 ? 18.189 1.785 -2.297 1.00 87.56 108 TRP A C 1
ATOM 854 O O . TRP A 1 108 ? 17.168 2.406 -2.018 1.00 87.56 108 TRP A O 1
ATOM 864 N N . GLU A 1 109 ? 18.547 1.541 -3.552 1.00 84.88 109 GLU A N 1
ATOM 865 C CA . GLU A 1 109 ? 17.801 1.927 -4.747 1.00 84.88 109 GLU A CA 1
ATOM 866 C C . GLU A 1 109 ? 16.447 1.209 -4.880 1.00 84.88 109 GLU A C 1
ATOM 868 O O . GLU A 1 109 ? 15.522 1.756 -5.481 1.00 84.88 109 GLU A O 1
ATOM 873 N N . TRP A 1 110 ? 16.286 0.018 -4.287 1.00 83.44 110 TRP A N 1
ATOM 874 C CA . TRP A 1 110 ? 14.996 -0.687 -4.246 1.00 83.44 110 TRP A CA 1
ATOM 875 C C . TRP A 1 110 ? 14.056 -0.095 -3.195 1.00 83.44 110 TRP A C 1
ATOM 877 O O . TRP A 1 110 ? 12.837 -0.103 -3.363 1.00 83.44 110 TRP A O 1
ATOM 887 N N . ALA A 1 111 ? 14.628 0.434 -2.114 1.00 87.75 111 ALA A N 1
ATOM 888 C CA . ALA A 1 111 ? 13.897 1.126 -1.063 1.00 87.75 111 ALA A CA 1
ATOM 889 C C . ALA A 1 111 ? 13.527 2.562 -1.464 1.00 87.75 111 ALA A C 1
ATOM 891 O O . ALA A 1 111 ? 12.398 3.004 -1.249 1.00 87.75 111 ALA A O 1
ATOM 892 N N . PHE A 1 112 ? 14.479 3.285 -2.056 1.00 92.12 112 PHE A N 1
ATOM 893 C CA . PHE A 1 112 ? 14.401 4.715 -2.332 1.00 92.12 112 PHE A CA 1
ATOM 894 C C . PHE A 1 112 ? 14.570 4.989 -3.826 1.00 92.12 112 PHE A C 1
ATOM 896 O O . PHE A 1 112 ? 15.647 5.335 -4.305 1.00 92.12 112 PHE A O 1
ATOM 903 N N . TYR A 1 113 ? 13.467 4.858 -4.557 1.00 89.12 113 TYR A N 1
ATOM 904 C CA . TYR A 1 113 ? 13.392 5.116 -5.993 1.00 89.12 113 TYR A CA 1
ATOM 905 C C . TYR A 1 113 ? 12.681 6.449 -6.305 1.00 89.12 113 TYR A C 1
ATOM 907 O O . TYR A 1 113 ? 11.902 6.946 -5.485 1.00 89.12 113 TYR A O 1
ATOM 915 N N . PRO A 1 114 ? 12.886 7.040 -7.500 1.00 91.38 114 PRO A N 1
ATOM 916 C CA . PRO A 1 114 ? 12.388 8.382 -7.824 1.00 91.38 114 PRO A CA 1
ATOM 917 C C . PRO A 1 114 ? 10.874 8.572 -7.677 1.00 91.38 114 PRO A C 1
ATOM 919 O O . PRO A 1 114 ? 10.426 9.635 -7.259 1.00 91.38 114 PRO A O 1
ATOM 922 N N . SER A 1 115 ? 10.069 7.550 -7.984 1.00 91.62 115 SER A N 1
ATOM 923 C CA . SER A 1 115 ? 8.605 7.614 -7.882 1.00 91.62 115 SER A CA 1
ATOM 924 C C . SER A 1 115 ? 8.049 7.376 -6.470 1.00 91.62 115 SER A C 1
ATOM 926 O O . SER A 1 115 ? 6.836 7.482 -6.273 1.00 91.62 115 SER A O 1
ATOM 928 N N . LEU A 1 116 ? 8.896 7.133 -5.461 1.00 92.62 116 LEU A N 1
ATOM 929 C CA . LEU A 1 116 ? 8.477 6.899 -4.073 1.00 92.62 116 LEU A CA 1
ATOM 930 C C . LEU A 1 116 ? 7.561 8.004 -3.499 1.00 92.62 116 LEU A C 1
ATOM 932 O O . LEU A 1 116 ? 6.571 7.658 -2.846 1.00 92.62 116 LEU A O 1
ATOM 936 N N . PRO A 1 117 ? 7.776 9.312 -3.765 1.00 94.19 117 PRO A N 1
ATOM 937 C CA . PRO A 1 117 ? 6.867 10.357 -3.291 1.00 94.19 117 PRO A CA 1
ATOM 938 C C . PRO A 1 117 ? 5.423 10.172 -3.775 1.00 94.19 117 PRO A C 1
ATOM 940 O O . PRO A 1 117 ? 4.486 10.419 -3.016 1.00 94.19 117 PRO A O 1
ATOM 943 N N . PHE A 1 118 ? 5.221 9.672 -5.001 1.00 95.50 118 PHE A N 1
ATOM 944 C CA . PHE A 1 118 ? 3.885 9.371 -5.520 1.00 95.50 118 PHE A CA 1
ATOM 945 C C . PHE A 1 118 ? 3.235 8.205 -4.780 1.00 95.50 118 PHE A C 1
ATOM 947 O O . PHE A 1 118 ? 2.022 8.222 -4.579 1.00 95.50 118 PHE A O 1
ATOM 954 N N . VAL A 1 119 ? 4.013 7.224 -4.315 1.00 93.50 119 VAL A N 1
ATOM 955 C CA . VAL A 1 119 ? 3.497 6.129 -3.480 1.00 93.50 119 VAL A CA 1
ATOM 956 C C . VAL A 1 119 ? 3.021 6.667 -2.132 1.00 93.50 119 VAL A C 1
ATOM 958 O O . VAL A 1 119 ? 1.900 6.379 -1.726 1.00 93.50 119 VAL A O 1
ATOM 961 N N . TYR A 1 120 ? 3.807 7.510 -1.462 1.00 94.25 120 TYR A N 1
ATOM 962 C CA . TYR A 1 120 ? 3.414 8.114 -0.180 1.00 94.25 120 TYR A CA 1
ATOM 963 C C . TYR A 1 120 ? 2.194 9.037 -0.323 1.00 94.25 120 TYR A C 1
ATOM 965 O O . TYR A 1 120 ? 1.267 8.993 0.494 1.00 94.25 120 TYR A O 1
ATOM 973 N N . LEU A 1 121 ? 2.143 9.826 -1.398 1.00 94.38 121 LEU A N 1
ATOM 974 C CA . LEU A 1 121 ? 0.977 10.641 -1.735 1.00 94.38 121 LEU A CA 1
ATOM 975 C C . LEU A 1 121 ? -0.266 9.769 -1.969 1.00 94.38 121 LEU A C 1
ATOM 977 O O . LEU A 1 121 ? -1.333 10.039 -1.424 1.00 94.38 121 LEU A O 1
ATOM 981 N N . SER A 1 122 ? -0.112 8.677 -2.712 1.00 96.00 122 SER A N 1
ATOM 982 C CA . SER A 1 122 ? -1.173 7.701 -2.968 1.00 96.00 122 SER A CA 1
ATOM 983 C C . SER A 1 122 ? -1.680 7.041 -1.683 1.00 96.00 122 SER A C 1
ATOM 985 O O . SER A 1 122 ? -2.885 6.909 -1.484 1.00 96.00 122 SER A O 1
ATOM 987 N N . LEU A 1 123 ? -0.780 6.663 -0.771 1.00 94.69 123 LEU A N 1
ATOM 988 C CA . LEU A 1 123 ? -1.138 6.114 0.541 1.00 94.69 123 LEU A CA 1
ATOM 989 C C . LEU A 1 123 ? -1.898 7.138 1.399 1.00 94.69 123 LEU A C 1
ATOM 991 O O . LEU A 1 123 ? -2.808 6.767 2.143 1.00 94.69 123 LEU A O 1
ATOM 995 N N . SER A 1 124 ? -1.595 8.432 1.250 1.00 93.56 124 SER A N 1
ATOM 996 C CA . SER A 1 124 ? -2.329 9.510 1.929 1.00 93.56 124 SER A CA 1
ATOM 997 C C . SER A 1 124 ? -3.813 9.531 1.552 1.00 93.56 124 SER A C 1
ATOM 999 O O . SER A 1 124 ? -4.640 9.890 2.390 1.00 93.56 124 SER A O 1
ATOM 1001 N N . LEU A 1 125 ? -4.179 9.094 0.339 1.00 95.69 125 LEU A N 1
ATOM 1002 C CA . LEU A 1 125 ? -5.579 9.011 -0.090 1.00 95.69 125 LEU A CA 1
ATOM 1003 C C . LEU A 1 125 ? -6.396 8.057 0.784 1.00 95.69 125 LEU A C 1
ATOM 1005 O O . LEU A 1 125 ? -7.543 8.362 1.096 1.00 95.69 125 LEU A O 1
ATOM 1009 N N . PHE A 1 126 ? -5.811 6.948 1.247 1.00 96.00 126 PHE A N 1
ATOM 1010 C CA . PHE A 1 126 ? -6.489 6.047 2.183 1.00 96.00 126 PHE A CA 1
ATOM 1011 C C . PHE A 1 126 ? -6.775 6.739 3.510 1.00 96.00 126 PHE A C 1
ATOM 1013 O O . PHE A 1 126 ? -7.876 6.614 4.039 1.00 96.00 126 PHE A O 1
ATOM 1020 N N . ILE A 1 127 ? -5.828 7.525 4.028 1.00 93.50 127 ILE A N 1
ATOM 1021 C CA . ILE A 1 127 ? -6.066 8.301 5.247 1.00 93.50 127 ILE A CA 1
ATOM 1022 C C . ILE A 1 127 ? -7.186 9.312 5.000 1.00 93.50 127 ILE A C 1
ATOM 1024 O O . ILE A 1 127 ? -8.122 9.363 5.792 1.00 93.50 127 ILE A O 1
ATOM 1028 N N . ILE A 1 128 ? -7.128 10.073 3.901 1.00 93.12 128 ILE A N 1
ATOM 1029 C CA . ILE A 1 128 ? -8.128 11.092 3.540 1.00 93.12 128 ILE A CA 1
ATOM 1030 C C . ILE A 1 128 ? -9.528 10.479 3.418 1.00 93.12 128 ILE A C 1
ATOM 1032 O O . ILE A 1 128 ? -10.470 10.999 4.017 1.00 93.12 128 ILE A O 1
ATOM 1036 N N . MET A 1 129 ? -9.663 9.345 2.727 1.00 95.44 129 MET A N 1
ATOM 1037 C CA . MET A 1 129 ? -10.926 8.607 2.663 1.00 95.44 129 MET A CA 1
ATOM 1038 C C . MET A 1 129 ? -11.343 8.092 4.042 1.00 95.44 129 MET A C 1
ATOM 1040 O O . MET A 1 129 ? -12.511 8.140 4.396 1.00 95.44 129 MET A O 1
ATOM 1044 N N . GLY A 1 130 ? -10.401 7.687 4.889 1.00 93.69 130 GLY A N 1
ATOM 1045 C CA . GLY A 1 130 ? -10.694 7.354 6.279 1.00 93.69 130 GLY A CA 1
ATOM 1046 C C . GLY A 1 130 ? -11.265 8.552 7.044 1.00 93.69 130 GLY A C 1
ATOM 1047 O O . GLY A 1 130 ? -12.229 8.412 7.792 1.00 93.69 130 GLY A O 1
ATOM 1048 N N . LEU A 1 131 ? -10.715 9.754 6.851 1.00 91.00 131 LEU A N 1
ATOM 1049 C CA . LEU A 1 131 ? -11.179 10.971 7.524 1.00 91.00 131 LEU A CA 1
ATOM 1050 C C . LEU A 1 131 ? -12.645 11.301 7.202 1.00 91.00 131 LEU A C 1
ATOM 1052 O O . LEU A 1 131 ? -13.348 11.785 8.094 1.00 91.00 131 LEU A O 1
ATOM 1056 N N . SER A 1 132 ? -13.115 11.039 5.978 1.00 92.19 132 SER A N 1
ATOM 1057 C CA . SER A 1 132 ? -14.522 11.259 5.607 1.00 92.19 132 SER A CA 1
ATOM 1058 C C . SER A 1 132 ? -15.469 10.242 6.263 1.00 92.19 132 SER A C 1
ATOM 1060 O O . SER A 1 132 ? -16.616 10.571 6.556 1.00 92.19 132 SER A O 1
ATOM 1062 N N . LEU A 1 133 ? -14.969 9.056 6.627 1.00 92.25 133 LEU A N 1
ATOM 1063 C CA . LEU A 1 133 ? -15.722 7.967 7.269 1.00 92.25 133 LEU A CA 1
ATOM 1064 C C . LEU A 1 133 ? -15.837 8.088 8.796 1.00 92.25 133 LEU A C 1
ATOM 1066 O O . LEU A 1 133 ? -16.311 7.181 9.479 1.00 92.25 133 LEU A O 1
ATOM 1070 N N . ARG A 1 134 ? -15.409 9.205 9.391 1.00 88.81 134 ARG A N 1
ATOM 1071 C CA . ARG A 1 134 ? -15.427 9.377 10.857 1.00 88.81 134 ARG A CA 1
ATOM 1072 C C . ARG A 1 134 ? -16.819 9.279 11.478 1.00 88.81 134 ARG A C 1
ATOM 1074 O O . ARG A 1 134 ? -16.914 8.893 12.641 1.00 88.81 134 ARG A O 1
ATOM 1081 N N . GLN A 1 135 ? -17.848 9.678 10.732 1.00 86.25 135 GLN A N 1
ATOM 1082 C CA . GLN A 1 135 ? -19.244 9.704 11.183 1.00 86.25 135 GLN A CA 1
ATOM 1083 C C . GLN A 1 135 ? -20.043 8.480 10.721 1.00 86.25 135 GLN A C 1
ATOM 1085 O O . GLN A 1 135 ? -20.987 8.098 11.401 1.00 86.25 135 GLN A O 1
ATOM 1090 N N . ASN A 1 136 ? -19.650 7.852 9.610 1.00 87.81 136 ASN A N 1
ATOM 1091 C CA . ASN A 1 136 ? -20.291 6.658 9.074 1.00 87.81 136 ASN A CA 1
ATOM 1092 C C . ASN A 1 136 ? -19.223 5.597 8.770 1.00 87.81 136 ASN A C 1
ATOM 1094 O O . ASN A 1 136 ? -18.485 5.704 7.792 1.00 87.81 136 ASN A O 1
ATOM 1098 N N . ARG A 1 137 ? -19.158 4.577 9.634 1.00 90.44 137 ARG A N 1
ATOM 1099 C CA . ARG A 1 137 ? -18.250 3.425 9.514 1.00 90.44 137 ARG A CA 1
ATOM 1100 C C . ARG A 1 137 ? -18.991 2.138 9.158 1.00 90.44 137 ARG A C 1
ATOM 1102 O O . ARG A 1 137 ? -18.519 1.052 9.486 1.00 90.44 137 ARG A O 1
ATOM 1109 N N . GLU A 1 138 ? -20.156 2.251 8.527 1.00 91.88 138 GLU A N 1
ATOM 1110 C CA . GLU A 1 138 ? -20.836 1.092 7.958 1.00 91.88 138 GLU A CA 1
ATOM 1111 C C . GLU A 1 138 ? -19.937 0.402 6.936 1.00 91.88 138 GLU A C 1
ATOM 1113 O O . GLU A 1 138 ? -19.162 1.045 6.225 1.00 91.88 138 GLU A O 1
ATOM 1118 N N . LEU A 1 139 ? -20.049 -0.922 6.857 1.00 90.88 139 LEU A N 1
ATOM 1119 C CA . LEU A 1 139 ? -19.157 -1.736 6.039 1.00 90.88 139 LEU A CA 1
ATOM 1120 C C . LEU A 1 139 ? -19.178 -1.307 4.561 1.00 90.88 139 LEU A C 1
ATOM 1122 O O . LEU A 1 139 ? -18.132 -1.262 3.922 1.00 90.88 139 LEU A O 1
ATOM 1126 N N . THR A 1 140 ? -20.344 -0.915 4.045 1.00 93.56 140 THR A N 1
ATOM 1127 C CA . THR A 1 140 ? -20.536 -0.371 2.691 1.00 93.56 140 THR A CA 1
ATOM 1128 C C . THR A 1 140 ? -19.768 0.933 2.471 1.00 93.56 140 THR A C 1
ATOM 1130 O O . THR A 1 140 ? -19.044 1.055 1.484 1.00 93.56 140 THR A O 1
ATOM 1133 N N . SER A 1 141 ? -19.871 1.881 3.405 1.00 95.31 141 SER A N 1
ATOM 1134 C CA . SER A 1 141 ? -19.152 3.162 3.380 1.00 95.31 141 SER A CA 1
ATOM 1135 C C . SER A 1 141 ? -17.639 2.963 3.460 1.00 95.31 141 SER A C 1
ATOM 1137 O O . SER A 1 141 ? -16.870 3.610 2.753 1.00 95.31 141 SER A O 1
ATOM 1139 N N . VAL A 1 142 ? -17.189 2.030 4.301 1.00 96.06 142 VAL A N 1
ATOM 1140 C CA . VAL A 1 142 ? -15.762 1.726 4.434 1.00 96.06 142 VAL A CA 1
ATOM 1141 C C . VAL A 1 142 ? -15.226 1.065 3.166 1.00 96.06 142 VAL A C 1
ATOM 1143 O O . VAL A 1 142 ? -14.154 1.443 2.694 1.00 96.06 142 VAL A O 1
ATOM 1146 N N . PHE A 1 143 ? -15.977 0.139 2.566 1.00 96.69 143 PHE A N 1
ATOM 1147 C CA . PHE A 1 143 ? -15.591 -0.478 1.299 1.00 96.69 143 PHE A CA 1
ATOM 1148 C C . PHE A 1 143 ? -15.539 0.513 0.145 1.00 96.69 143 PHE A C 1
ATOM 1150 O O . PHE A 1 143 ? -14.563 0.499 -0.603 1.00 96.69 143 PHE A O 1
ATOM 1157 N N . SER A 1 144 ? -16.534 1.391 0.010 1.00 96.75 144 SER A N 1
ATOM 1158 C CA . SER A 1 144 ? -16.520 2.415 -1.036 1.00 96.75 144 SER A CA 1
ATOM 1159 C C . SER A 1 144 ? -15.342 3.372 -0.849 1.00 96.75 144 SER A C 1
ATOM 1161 O O . SER A 1 144 ? -14.615 3.643 -1.806 1.00 96.75 144 SER A O 1
ATOM 1163 N N . GLY A 1 145 ? -15.067 3.792 0.390 1.00 97.31 145 GLY A N 1
ATOM 1164 C CA . GLY A 1 145 ? -13.910 4.621 0.718 1.00 97.31 145 GLY A CA 1
ATOM 1165 C C . GLY A 1 145 ? -12.574 3.948 0.392 1.00 97.31 145 GLY A C 1
ATOM 1166 O O . GLY A 1 145 ? -11.708 4.560 -0.233 1.00 97.31 145 GLY A O 1
ATOM 1167 N N . GLY A 1 146 ? -12.419 2.676 0.765 1.00 97.69 146 GLY A N 1
ATOM 1168 C CA . GLY A 1 146 ? -11.234 1.878 0.449 1.00 97.69 146 GLY A CA 1
ATOM 1169 C C . GLY A 1 146 ? -11.049 1.646 -1.051 1.00 97.69 146 GLY A C 1
ATOM 1170 O O . GLY A 1 146 ? -9.934 1.769 -1.551 1.00 97.69 146 GLY A O 1
ATOM 1171 N N . PHE A 1 147 ? -12.134 1.377 -1.779 1.00 98.19 147 PHE A N 1
ATOM 1172 C CA . PHE A 1 147 ? -12.119 1.203 -3.231 1.00 98.19 147 PHE A CA 1
ATOM 1173 C C . PHE A 1 147 ? -11.713 2.494 -3.952 1.00 98.19 147 PHE A C 1
ATOM 1175 O O . PHE A 1 147 ? -10.811 2.479 -4.785 1.00 98.19 147 PHE A O 1
ATOM 1182 N N . MET A 1 148 ? -12.308 3.633 -3.586 1.00 98.25 148 MET A N 1
ATOM 1183 C CA . MET A 1 148 ? -11.947 4.935 -4.157 1.00 98.25 148 MET A CA 1
ATOM 1184 C C . MET A 1 148 ? -10.480 5.287 -3.888 1.00 98.25 148 MET A C 1
ATOM 1186 O O . MET A 1 148 ? -9.782 5.751 -4.792 1.00 98.25 148 MET A O 1
ATOM 1190 N N . ALA A 1 149 ? -9.992 5.027 -2.671 1.00 98.12 149 ALA A N 1
ATOM 1191 C CA . ALA A 1 149 ? -8.585 5.219 -2.338 1.00 98.12 149 ALA A CA 1
ATOM 1192 C C . ALA A 1 149 ? -7.666 4.286 -3.142 1.00 98.12 149 ALA A C 1
ATOM 1194 O O . ALA A 1 149 ? -6.624 4.733 -3.612 1.00 98.12 149 ALA A O 1
ATOM 1195 N N . ALA A 1 150 ? -8.059 3.028 -3.365 1.00 98.19 150 ALA A N 1
ATOM 1196 C CA . ALA A 1 150 ? -7.309 2.090 -4.198 1.00 98.19 150 ALA A CA 1
ATOM 1197 C C . ALA A 1 150 ? -7.234 2.545 -5.662 1.00 98.19 150 ALA A C 1
ATOM 1199 O O . ALA A 1 150 ? -6.156 2.495 -6.254 1.00 98.19 150 ALA A O 1
ATOM 1200 N N . CYS A 1 151 ? -8.336 3.040 -6.234 1.00 98.38 151 CYS A N 1
ATOM 1201 C CA . CYS A 1 151 ? -8.346 3.620 -7.580 1.00 98.38 151 CYS A CA 1
ATOM 1202 C C . CYS A 1 151 ? -7.413 4.833 -7.671 1.00 98.38 151 CYS A C 1
ATOM 1204 O O . CYS A 1 151 ? -6.592 4.924 -8.581 1.00 98.38 151 CYS A O 1
ATOM 1206 N N . GLY A 1 152 ? -7.489 5.744 -6.697 1.00 98.25 152 GLY A N 1
ATOM 1207 C CA . GLY A 1 152 ? -6.585 6.890 -6.630 1.00 98.25 152 GLY A CA 1
ATOM 1208 C C . GLY A 1 152 ? -5.121 6.475 -6.463 1.00 98.25 152 GLY A C 1
ATOM 1209 O O . GLY A 1 152 ? -4.246 7.051 -7.104 1.00 98.25 152 GLY A O 1
ATOM 1210 N N . PHE A 1 153 ? -4.854 5.432 -5.671 1.00 97.81 153 PHE A N 1
ATOM 1211 C CA . PHE A 1 153 ? -3.518 4.869 -5.508 1.00 97.81 153 PHE A CA 1
ATOM 1212 C C . PHE A 1 15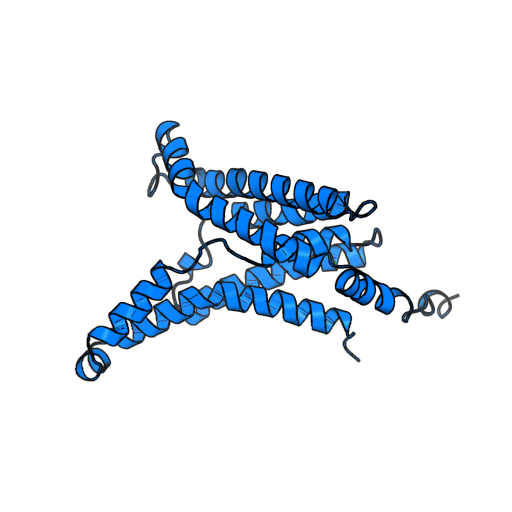3 ? -2.980 4.300 -6.817 1.00 97.81 153 PHE A C 1
ATOM 1214 O O . PHE A 1 153 ? -1.842 4.586 -7.181 1.00 97.81 153 PHE A O 1
ATOM 1221 N N . PHE A 1 154 ? -3.794 3.541 -7.549 1.00 98.00 154 PHE A N 1
ATOM 1222 C CA . PHE A 1 154 ? -3.431 3.012 -8.859 1.00 98.00 154 PHE A CA 1
ATOM 1223 C C . PHE A 1 154 ? -3.086 4.127 -9.847 1.00 98.00 154 PHE A C 1
ATOM 1225 O O . PHE A 1 154 ? -2.060 4.048 -10.515 1.00 98.00 154 PHE A O 1
ATOM 1232 N N . ILE A 1 155 ? -3.894 5.184 -9.901 1.00 98.31 155 ILE A N 1
ATOM 1233 C CA . ILE A 1 155 ? -3.661 6.318 -10.800 1.00 98.31 155 ILE A CA 1
ATOM 1234 C C . ILE A 1 155 ? -2.365 7.047 -10.424 1.00 98.31 155 ILE A C 1
ATOM 1236 O O . ILE A 1 155 ? -1.437 7.152 -11.221 1.00 98.31 155 ILE A O 1
ATOM 1240 N N . LEU A 1 156 ? -2.258 7.525 -9.186 1.00 98.00 156 LEU A N 1
ATOM 1241 C CA . LEU A 1 156 ? -1.144 8.388 -8.798 1.00 98.00 156 LEU A CA 1
ATOM 1242 C C . LEU A 1 156 ? 0.200 7.651 -8.767 1.00 98.00 156 LEU A C 1
ATOM 1244 O O . LEU A 1 156 ? 1.190 8.185 -9.264 1.00 98.00 156 LEU A O 1
ATOM 1248 N N . SER A 1 157 ? 0.257 6.432 -8.222 1.00 95.94 157 SER A N 1
ATOM 1249 C CA . SER A 1 157 ? 1.526 5.696 -8.114 1.00 95.94 157 SER A CA 1
ATOM 1250 C C . SER A 1 157 ? 2.107 5.339 -9.485 1.00 95.94 157 SER A C 1
ATOM 1252 O O . SER A 1 157 ? 3.297 5.557 -9.714 1.00 95.94 157 SER A O 1
ATOM 1254 N N . ASN A 1 158 ? 1.275 4.875 -10.425 1.00 96.69 158 ASN A N 1
ATOM 1255 C CA . ASN A 1 158 ? 1.730 4.493 -11.764 1.00 96.69 158 ASN A CA 1
ATOM 1256 C C . ASN A 1 158 ? 2.030 5.705 -12.644 1.00 96.69 158 ASN A C 1
ATOM 1258 O O . ASN A 1 158 ? 2.997 5.679 -13.404 1.00 96.69 158 ASN A O 1
ATOM 1262 N N . PHE A 1 159 ? 1.283 6.802 -12.487 1.00 97.31 159 PHE A N 1
ATOM 1263 C CA . PHE A 1 159 ? 1.677 8.067 -13.099 1.00 97.31 159 PHE A CA 1
ATOM 1264 C C . PHE A 1 159 ? 3.068 8.504 -12.624 1.00 97.31 159 PHE A C 1
ATOM 1266 O O . PHE A 1 159 ? 3.892 8.899 -13.444 1.00 97.31 159 PHE A O 1
ATOM 1273 N N . GLY A 1 160 ? 3.362 8.364 -11.328 1.00 95.81 160 GLY A N 1
ATOM 1274 C CA . GLY A 1 160 ? 4.691 8.621 -10.777 1.00 95.81 160 GLY A CA 1
ATOM 1275 C C . GLY A 1 160 ? 5.780 7.743 -11.396 1.00 95.81 160 GLY A C 1
ATOM 1276 O O . GLY A 1 160 ? 6.843 8.254 -11.737 1.00 95.81 160 GLY A O 1
ATOM 1277 N N . VAL A 1 161 ? 5.521 6.442 -11.575 1.00 93.69 161 VAL A N 1
ATOM 1278 C CA . VAL A 1 161 ? 6.456 5.508 -12.236 1.00 93.69 161 VAL A CA 1
ATOM 1279 C C . VAL A 1 161 ? 6.756 5.945 -13.668 1.00 93.69 161 VAL A C 1
ATOM 1281 O O . VAL A 1 161 ? 7.921 6.004 -14.054 1.00 93.69 161 VAL A O 1
ATOM 1284 N N . TRP A 1 162 ? 5.731 6.290 -14.446 1.00 96.25 162 TRP A N 1
ATOM 1285 C CA . TRP A 1 162 ? 5.917 6.759 -15.816 1.00 96.25 162 TRP A CA 1
ATOM 1286 C C . TRP A 1 162 ? 6.645 8.109 -15.869 1.00 96.25 162 TRP A C 1
ATOM 1288 O O . TRP A 1 162 ? 7.649 8.240 -16.566 1.00 96.25 162 TRP A O 1
ATOM 1298 N N . ALA A 1 163 ? 6.183 9.097 -15.099 1.00 95.31 163 ALA A N 1
ATOM 1299 C CA . ALA A 1 163 ? 6.692 10.466 -15.150 1.00 95.31 163 ALA A CA 1
ATOM 1300 C C . ALA A 1 163 ? 8.126 10.592 -14.611 1.00 95.31 163 ALA A C 1
ATOM 1302 O O . ALA A 1 163 ? 8.926 11.344 -15.164 1.00 95.31 163 ALA A O 1
ATOM 1303 N N . LEU A 1 164 ? 8.459 9.860 -13.542 1.00 93.81 164 LEU A N 1
ATOM 1304 C CA . LEU A 1 164 ? 9.764 9.935 -12.873 1.00 93.81 164 LEU A CA 1
ATOM 1305 C C . LEU A 1 164 ? 10.704 8.774 -13.220 1.00 93.81 164 LEU A C 1
ATOM 1307 O O . LEU A 1 164 ? 11.848 8.766 -12.777 1.00 93.81 164 LEU A O 1
ATOM 1311 N N . GLY A 1 165 ? 10.264 7.821 -14.046 1.00 84.44 165 GLY A N 1
ATOM 1312 C CA . GLY A 1 165 ? 11.107 6.739 -14.566 1.00 84.44 165 GLY A CA 1
ATOM 1313 C C . GLY A 1 165 ? 12.107 7.184 -15.642 1.00 84.44 165 GLY A C 1
ATOM 1314 O O . GLY A 1 165 ? 12.875 6.363 -16.143 1.00 84.44 165 GLY A O 1
ATOM 1315 N N . GLY A 1 166 ? 12.094 8.461 -16.042 1.00 80.75 166 GLY A N 1
ATOM 1316 C CA . GLY A 1 166 ? 13.064 9.036 -16.981 1.00 80.75 166 GLY A CA 1
ATOM 1317 C C . GLY A 1 166 ? 13.005 8.456 -18.397 1.00 80.75 166 GLY A C 1
ATOM 1318 O O . GLY A 1 166 ? 13.981 8.549 -19.133 1.00 80.75 166 GLY A O 1
ATOM 1319 N N . GLY A 1 167 ? 11.898 7.812 -18.779 1.00 82.12 167 GLY A N 1
ATOM 1320 C CA . GLY A 1 167 ? 11.774 7.145 -20.078 1.00 82.12 167 GLY A CA 1
ATOM 1321 C C . GLY A 1 167 ? 12.447 5.769 -20.169 1.00 82.12 167 GLY A C 1
ATOM 1322 O O . GLY A 1 167 ? 12.400 5.154 -21.230 1.00 82.12 167 GLY A O 1
ATOM 1323 N N . THR A 1 168 ? 13.075 5.288 -19.088 1.00 83.50 168 THR A N 1
ATOM 1324 C CA . THR A 1 168 ? 13.923 4.080 -19.106 1.00 83.50 168 THR A CA 1
ATOM 1325 C C . THR A 1 168 ? 13.117 2.784 -19.181 1.00 83.50 168 THR A C 1
ATOM 1327 O O . THR A 1 168 ? 13.465 1.888 -19.944 1.00 83.50 168 THR A O 1
ATOM 1330 N N . ILE A 1 169 ? 12.026 2.696 -18.414 1.00 86.06 169 ILE A N 1
ATOM 1331 C CA . ILE A 1 169 ? 11.128 1.529 -18.388 1.00 86.06 169 ILE A CA 1
ATOM 1332 C C . ILE A 1 169 ? 9.975 1.716 -19.380 1.00 86.06 169 ILE A C 1
ATOM 1334 O O . ILE A 1 169 ? 9.620 0.801 -20.118 1.00 86.06 169 ILE A O 1
ATOM 1338 N N . TYR A 1 170 ? 9.404 2.921 -19.417 1.00 92.75 170 TYR A N 1
ATOM 1339 C CA . TYR A 1 170 ? 8.302 3.277 -20.303 1.00 92.75 170 TYR A CA 1
ATOM 1340 C C . TYR A 1 170 ? 8.630 4.585 -21.019 1.00 92.75 170 TYR A C 1
ATOM 1342 O O . TYR A 1 170 ? 8.966 5.556 -20.339 1.00 92.75 170 TYR A O 1
ATOM 1350 N N . PRO A 1 171 ? 8.491 4.665 -22.355 1.00 93.88 171 PRO A N 1
ATOM 1351 C CA . PRO A 1 171 ? 8.700 5.912 -23.082 1.00 93.88 171 PRO A CA 1
ATOM 1352 C C . PRO A 1 171 ? 7.809 7.043 -22.549 1.00 93.88 171 PRO A C 1
ATOM 1354 O O . PRO A 1 171 ? 6.633 6.821 -22.250 1.00 93.88 171 PRO A O 1
ATOM 1357 N N . LEU A 1 172 ? 8.324 8.276 -22.509 1.00 95.50 172 LEU A N 1
ATOM 1358 C CA . LEU A 1 172 ? 7.565 9.476 -22.116 1.00 95.50 172 LEU A CA 1
ATOM 1359 C C . LEU A 1 172 ? 6.615 9.940 -23.233 1.00 95.50 172 LEU A C 1
ATOM 1361 O O . LEU A 1 172 ? 6.684 11.055 -23.739 1.00 95.50 172 LEU A O 1
ATOM 1365 N N . THR A 1 173 ? 5.733 9.038 -23.648 1.00 96.69 173 THR A N 1
ATOM 1366 C CA . THR A 1 173 ? 4.712 9.230 -24.677 1.00 96.69 173 THR A CA 1
ATOM 1367 C C . THR A 1 173 ? 3.368 8.716 -24.154 1.00 96.69 173 THR A C 1
ATOM 1369 O O . THR A 1 173 ? 3.352 7.897 -23.228 1.00 96.69 173 THR A O 1
ATOM 1372 N N . PRO A 1 174 ? 2.233 9.117 -24.757 1.00 95.94 174 PRO A N 1
ATOM 1373 C CA . PRO A 1 174 ? 0.926 8.564 -24.396 1.00 95.94 174 PRO A CA 1
ATOM 1374 C C . PRO A 1 174 ? 0.876 7.032 -24.483 1.00 95.94 174 PRO A C 1
ATOM 1376 O O . PRO A 1 174 ? 0.265 6.380 -23.643 1.00 95.94 174 PRO A O 1
ATOM 1379 N N . TYR A 1 175 ? 1.578 6.444 -25.455 1.00 96.69 175 TYR A N 1
ATOM 1380 C CA . TYR A 1 175 ? 1.683 4.992 -25.599 1.00 96.69 175 TYR A CA 1
ATOM 1381 C C . TYR A 1 175 ? 2.434 4.341 -24.427 1.00 96.69 175 TYR A C 1
ATOM 1383 O O . TYR A 1 175 ? 1.978 3.345 -23.867 1.00 96.69 175 TYR A O 1
ATOM 1391 N N . GLY A 1 176 ? 3.558 4.927 -24.002 1.00 96.50 176 GLY A N 1
ATOM 1392 C CA . GLY A 1 176 ? 4.293 4.439 -22.834 1.00 96.50 176 GLY A CA 1
ATOM 1393 C C . GLY A 1 176 ? 3.490 4.556 -21.535 1.00 96.50 176 GLY A C 1
ATOM 1394 O O . GLY A 1 176 ? 3.560 3.657 -20.700 1.00 96.50 176 GLY A O 1
ATOM 1395 N N . LEU A 1 177 ? 2.663 5.598 -21.398 1.00 96.62 177 LEU A N 1
ATOM 1396 C CA . LEU A 1 177 ? 1.746 5.747 -20.266 1.00 96.62 177 LEU A CA 1
ATOM 1397 C C . LEU A 1 177 ? 0.715 4.610 -20.221 1.00 96.62 177 LEU A C 1
ATOM 1399 O O . LEU A 1 177 ? 0.520 4.002 -19.170 1.00 96.62 177 LEU A O 1
ATOM 1403 N N . VAL A 1 178 ? 0.089 4.288 -21.358 1.00 97.75 178 VAL A N 1
ATOM 1404 C CA . VAL A 1 178 ? -0.866 3.169 -21.457 1.00 97.75 178 VAL A CA 1
ATOM 1405 C C . VAL A 1 178 ? -0.199 1.847 -21.080 1.00 97.75 178 VAL A C 1
ATOM 1407 O O . VAL A 1 178 ? -0.761 1.094 -20.286 1.00 97.75 178 VAL A O 1
ATOM 1410 N N . ASN A 1 179 ? 1.017 1.590 -21.568 1.00 96.75 179 ASN A N 1
ATOM 1411 C CA . ASN A 1 179 ? 1.760 0.377 -21.219 1.00 96.75 179 ASN A CA 1
ATOM 1412 C C . ASN A 1 179 ? 2.088 0.300 -19.723 1.00 96.75 179 ASN A C 1
ATOM 1414 O O . ASN A 1 179 ? 1.941 -0.766 -19.127 1.00 96.75 179 ASN A O 1
ATOM 1418 N N . CYS A 1 180 ? 2.470 1.423 -19.105 1.00 94.94 180 CYS A N 1
ATOM 1419 C CA . CYS A 1 180 ? 2.718 1.493 -17.665 1.00 94.94 180 CYS A CA 1
ATOM 1420 C C . CYS A 1 180 ? 1.474 1.098 -16.861 1.00 94.94 180 CYS A C 1
ATOM 1422 O O . CYS A 1 180 ? 1.561 0.298 -15.931 1.00 94.94 180 CYS A O 1
ATOM 1424 N N . TYR A 1 181 ? 0.302 1.617 -17.235 1.00 97.62 181 TYR A N 1
ATOM 1425 C CA . TYR A 1 181 ? -0.952 1.267 -16.570 1.00 97.62 181 TYR A CA 1
ATOM 1426 C C . TYR A 1 181 ? -1.401 -0.167 -16.848 1.00 97.62 181 TYR A C 1
ATOM 1428 O O . TYR A 1 181 ? -1.869 -0.835 -15.928 1.00 97.62 181 TYR A O 1
ATOM 1436 N N . ALA A 1 182 ? -1.239 -0.659 -18.077 1.00 97.31 182 ALA A N 1
ATOM 1437 C CA . ALA A 1 182 ? -1.583 -2.032 -18.434 1.00 97.31 182 ALA A CA 1
ATOM 1438 C C . ALA A 1 182 ? -0.762 -3.044 -17.618 1.00 97.31 182 ALA A C 1
ATOM 1440 O O . ALA A 1 182 ? -1.323 -3.979 -17.045 1.00 97.31 182 ALA A O 1
ATOM 1441 N N . ALA A 1 183 ? 0.547 -2.807 -17.483 1.00 93.44 183 ALA A N 1
ATOM 1442 C CA . ALA A 1 183 ? 1.434 -3.622 -16.653 1.00 93.44 183 ALA A CA 1
ATOM 1443 C C . ALA A 1 183 ? 1.076 -3.562 -15.158 1.00 93.44 183 ALA A C 1
ATOM 1445 O O . ALA A 1 183 ? 1.346 -4.503 -14.413 1.00 93.44 183 ALA A O 1
ATOM 1446 N N . ALA A 1 184 ? 0.437 -2.479 -14.712 1.00 94.00 184 ALA A N 1
ATOM 1447 C CA . ALA A 1 184 ? 0.055 -2.285 -13.322 1.00 94.00 184 ALA A CA 1
ATOM 1448 C C . ALA A 1 184 ? -1.250 -3.003 -12.914 1.00 94.00 184 ALA A C 1
ATOM 1450 O O . ALA A 1 184 ? -1.537 -3.113 -11.719 1.00 94.00 184 ALA A O 1
ATOM 1451 N N . ILE A 1 185 ? -2.048 -3.506 -13.866 1.00 95.06 185 ILE A N 1
ATOM 1452 C CA . ILE A 1 185 ? -3.364 -4.124 -13.600 1.00 95.06 185 ILE A CA 1
ATOM 1453 C C . ILE A 1 185 ? -3.295 -5.301 -12.605 1.00 95.06 185 ILE A C 1
ATOM 1455 O O . ILE A 1 185 ? -4.105 -5.321 -11.674 1.00 95.06 185 ILE A O 1
ATOM 1459 N N . PRO A 1 186 ? -2.347 -6.257 -12.708 1.00 92.94 186 PRO A N 1
ATOM 1460 C CA . PRO A 1 186 ? -2.255 -7.357 -11.743 1.00 92.94 186 PRO A CA 1
ATOM 1461 C C . PRO A 1 186 ? -2.012 -6.865 -10.310 1.00 92.94 186 PRO A C 1
ATOM 1463 O O . PRO A 1 186 ? -2.621 -7.353 -9.359 1.00 92.94 186 PRO A O 1
ATOM 1466 N N . PHE A 1 187 ? -1.179 -5.832 -10.156 1.00 92.69 187 PHE A N 1
ATOM 1467 C CA . PHE A 1 187 ? -0.896 -5.213 -8.862 1.00 92.69 187 PHE A CA 1
ATOM 1468 C C . PHE A 1 187 ? -2.118 -4.487 -8.299 1.00 92.69 187 PHE A C 1
ATOM 1470 O O . PHE A 1 187 ? -2.346 -4.511 -7.092 1.00 92.69 187 PHE A O 1
ATOM 1477 N N . PHE A 1 188 ? -2.927 -3.863 -9.160 1.00 96.00 188 PHE A N 1
ATOM 1478 C CA . PHE A 1 188 ? -4.195 -3.271 -8.746 1.00 96.00 188 PHE A CA 1
ATOM 1479 C C . PHE A 1 188 ? -5.181 -4.325 -8.245 1.00 96.00 188 PHE A C 1
ATOM 1481 O O . PHE A 1 188 ? -5.814 -4.117 -7.211 1.00 96.00 188 PHE A O 1
ATOM 1488 N N . GLY A 1 189 ? -5.255 -5.479 -8.917 1.00 96.00 189 GLY A N 1
ATOM 1489 C CA . GLY A 1 189 ? -6.027 -6.629 -8.445 1.00 96.00 189 GLY A CA 1
ATOM 1490 C C . GLY A 1 189 ? -5.646 -7.021 -7.015 1.00 96.00 189 GLY A C 1
ATOM 1491 O O . GLY A 1 189 ? -6.520 -7.150 -6.158 1.00 96.00 189 GLY A O 1
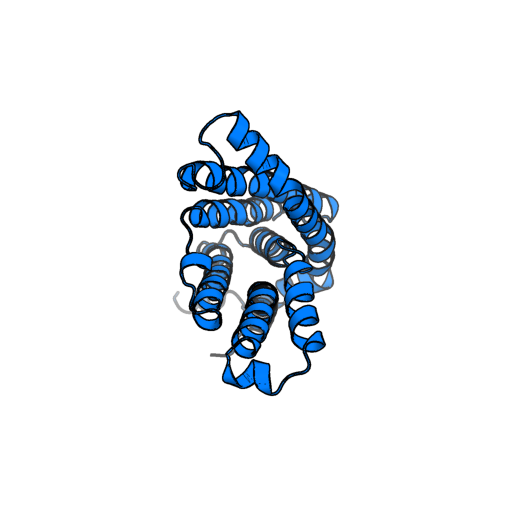ATOM 1492 N N . ASN A 1 190 ? -4.346 -7.096 -6.719 1.00 96.00 190 ASN A N 1
ATOM 1493 C CA . ASN A 1 190 ? -3.847 -7.384 -5.371 1.00 96.00 190 ASN A CA 1
ATOM 1494 C C . ASN A 1 190 ? -4.197 -6.287 -4.353 1.00 96.00 190 ASN A C 1
ATOM 1496 O O . ASN A 1 190 ? -4.565 -6.611 -3.222 1.00 96.00 1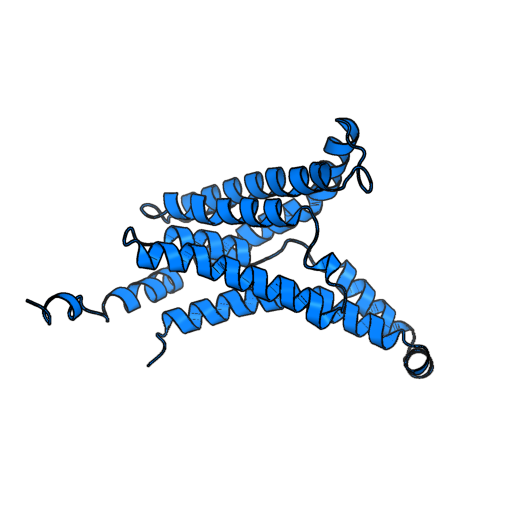90 ASN A O 1
ATOM 1500 N N . THR A 1 191 ? -4.161 -5.007 -4.744 1.00 96.31 191 THR A N 1
ATOM 1501 C CA . THR A 1 191 ? -4.626 -3.895 -3.896 1.00 96.31 191 THR A CA 1
ATOM 1502 C C . THR A 1 191 ? -6.108 -4.043 -3.553 1.00 96.31 191 THR A C 1
ATOM 1504 O O . THR A 1 191 ? -6.489 -3.904 -2.390 1.00 96.31 191 THR A O 1
ATOM 1507 N N . ILE A 1 192 ? -6.955 -4.354 -4.540 1.00 97.81 192 ILE A N 1
ATOM 1508 C CA . ILE A 1 192 ? -8.393 -4.567 -4.328 1.00 97.81 192 ILE A CA 1
ATOM 1509 C C . ILE A 1 192 ? -8.633 -5.775 -3.424 1.00 97.81 192 ILE A C 1
ATOM 1511 O O . ILE A 1 192 ? -9.393 -5.669 -2.465 1.00 97.81 192 ILE A O 1
ATOM 1515 N N . LEU A 1 193 ? -7.942 -6.892 -3.656 1.00 97.31 193 LEU A N 1
ATOM 1516 C CA . LEU A 1 193 ? -8.027 -8.068 -2.789 1.00 97.31 193 LEU A CA 1
ATOM 1517 C C . LEU A 1 193 ? -7.607 -7.745 -1.352 1.00 97.31 193 LEU A C 1
ATOM 1519 O O . LEU A 1 193 ? -8.282 -8.154 -0.408 1.00 97.31 193 LEU A O 1
ATOM 1523 N N . ALA A 1 194 ? -6.541 -6.967 -1.164 1.00 96.69 194 ALA A N 1
ATOM 1524 C CA . ALA A 1 194 ? -6.117 -6.527 0.159 1.00 96.69 194 ALA A CA 1
ATOM 1525 C C . ALA A 1 194 ? -7.184 -5.657 0.840 1.00 96.69 194 ALA A C 1
ATOM 1527 O O . ALA A 1 194 ? -7.479 -5.859 2.015 1.00 96.69 194 ALA A O 1
ATOM 1528 N N . VAL A 1 195 ? -7.810 -4.732 0.110 1.00 97.00 195 VAL A N 1
ATOM 1529 C CA . VAL A 1 195 ? -8.951 -3.940 0.600 1.00 97.00 195 VAL A CA 1
ATOM 1530 C C . VAL A 1 195 ? -10.111 -4.862 1.003 1.00 97.00 195 VAL A C 1
ATOM 1532 O O . VAL A 1 195 ? -10.612 -4.743 2.120 1.00 97.00 195 VAL A O 1
ATOM 1535 N N . CYS A 1 196 ? -10.481 -5.826 0.155 1.00 97.06 196 CYS A N 1
ATOM 1536 C CA . CYS A 1 196 ? -11.524 -6.827 0.413 1.00 97.06 196 CYS A CA 1
ATOM 1537 C C . CYS A 1 196 ? -11.271 -7.665 1.672 1.00 97.06 196 CYS A C 1
ATOM 1539 O O . CYS A 1 196 ? -12.208 -7.937 2.419 1.00 97.06 196 CYS A O 1
ATOM 1541 N N . VAL A 1 197 ? -10.019 -8.051 1.922 1.00 96.81 197 VAL A N 1
ATOM 1542 C CA . VAL A 1 197 ? -9.635 -8.900 3.059 1.00 96.81 197 VAL A CA 1
ATOM 1543 C C . VAL A 1 197 ? -9.459 -8.088 4.340 1.00 96.81 197 VAL A C 1
ATOM 1545 O O . VAL A 1 197 ? -10.013 -8.433 5.384 1.00 96.81 197 VAL A O 1
ATOM 1548 N N . TYR A 1 198 ? -8.689 -7.002 4.295 1.00 95.56 198 TYR A N 1
ATOM 1549 C CA . TYR A 1 198 ? -8.270 -6.300 5.506 1.00 95.56 198 TYR A CA 1
ATOM 1550 C C . TYR A 1 198 ? -9.312 -5.317 6.034 1.00 95.56 198 TYR A C 1
ATOM 1552 O O . TYR A 1 198 ? -9.327 -5.079 7.240 1.00 95.56 198 TYR A O 1
ATOM 1560 N N . ILE A 1 199 ? -10.213 -4.776 5.204 1.00 95.19 199 ILE A N 1
ATOM 1561 C CA . ILE A 1 199 ? -11.283 -3.901 5.709 1.00 95.19 199 ILE A CA 1
ATOM 1562 C C . ILE A 1 199 ? -12.196 -4.639 6.697 1.00 95.19 199 ILE A C 1
ATOM 1564 O O . ILE A 1 199 ? -12.303 -4.161 7.826 1.00 95.19 199 ILE A O 1
ATOM 1568 N N . PRO A 1 200 ? -12.801 -5.799 6.372 1.00 94.25 200 PRO A N 1
ATOM 1569 C CA . PRO A 1 200 ? -13.632 -6.530 7.329 1.00 94.25 200 PRO A CA 1
ATOM 1570 C C . PRO A 1 200 ? -12.871 -6.923 8.594 1.00 94.25 200 PRO A C 1
ATOM 1572 O O . PRO A 1 200 ? -13.406 -6.813 9.694 1.00 94.25 200 PRO A O 1
ATOM 1575 N N . LEU A 1 201 ? -11.606 -7.335 8.455 1.00 94.12 201 LEU A N 1
ATOM 1576 C CA . LEU A 1 201 ? -10.765 -7.712 9.592 1.00 94.12 201 LEU A CA 1
ATOM 1577 C C . LEU A 1 201 ? -10.469 -6.531 10.520 1.00 94.12 201 LEU A C 1
ATOM 1579 O O . LEU A 1 201 ? -10.400 -6.721 11.729 1.00 94.12 201 LEU A O 1
ATOM 1583 N N . LEU A 1 202 ? -10.306 -5.322 9.988 1.00 92.44 202 LEU A N 1
ATOM 1584 C CA . LEU A 1 202 ? -9.917 -4.143 10.765 1.00 92.44 202 LEU A CA 1
ATOM 1585 C C . LEU A 1 202 ? -11.106 -3.304 11.248 1.00 92.44 202 LEU A C 1
ATOM 1587 O O . LEU A 1 202 ? -11.024 -2.679 12.302 1.00 92.44 202 LEU A O 1
ATOM 1591 N N . PHE A 1 203 ? -12.211 -3.291 10.506 1.00 92.56 203 PHE A N 1
ATOM 1592 C CA . PHE A 1 203 ? -13.423 -2.533 10.833 1.00 92.56 203 PHE A CA 1
ATOM 1593 C C . PHE A 1 203 ? -14.500 -3.383 11.513 1.00 92.56 203 PHE A C 1
ATOM 1595 O O . PHE A 1 203 ? -15.629 -2.925 11.689 1.00 92.56 203 PHE A O 1
ATOM 1602 N N . ASN A 1 204 ? -14.174 -4.607 11.935 1.00 91.62 204 ASN A N 1
ATOM 1603 C CA . ASN A 1 204 ? -15.119 -5.404 12.703 1.00 91.62 204 ASN A CA 1
ATOM 1604 C C . ASN A 1 204 ? -15.474 -4.716 14.048 1.00 91.62 204 ASN A C 1
ATOM 1606 O O . ASN A 1 204 ? -14.655 -3.979 14.615 1.00 91.62 204 ASN A O 1
ATOM 1610 N N . PRO A 1 205 ? -16.671 -4.980 14.609 1.00 89.06 205 PRO A N 1
ATOM 1611 C CA . PRO A 1 205 ? -17.126 -4.325 15.834 1.00 89.06 205 PRO A CA 1
ATOM 1612 C C . PRO A 1 205 ? -16.212 -4.529 17.047 1.00 89.06 205 PRO A C 1
ATOM 1614 O O . PRO A 1 205 ? -16.142 -3.641 17.893 1.00 89.06 205 PRO A O 1
ATOM 1617 N N . TRP A 1 206 ? -15.513 -5.664 17.149 1.00 86.94 206 TRP A N 1
ATOM 1618 C CA . TRP A 1 206 ? -14.575 -5.928 18.245 1.00 86.94 206 TRP A CA 1
ATOM 1619 C C . TRP A 1 206 ? -13.365 -5.001 18.185 1.00 86.94 206 TRP A C 1
ATOM 1621 O O . TRP A 1 206 ? -13.010 -4.393 19.192 1.00 86.94 206 TRP A O 1
ATOM 1631 N N . VAL A 1 207 ? -12.758 -4.839 17.007 1.00 86.88 207 VAL A N 1
ATOM 1632 C CA . VAL A 1 207 ? -11.605 -3.948 16.817 1.00 86.88 207 VAL A CA 1
ATOM 1633 C C . VAL A 1 207 ? -12.010 -2.492 17.027 1.00 86.88 207 VAL A C 1
ATOM 1635 O O . VAL A 1 207 ? -11.308 -1.755 17.721 1.00 86.88 207 VAL A O 1
ATOM 1638 N N . LEU A 1 208 ? -13.165 -2.077 16.498 1.00 84.94 208 LEU A N 1
ATOM 1639 C CA . LEU A 1 208 ? -13.667 -0.716 16.699 1.00 84.94 208 LEU A CA 1
ATOM 1640 C C . LEU A 1 208 ? -13.921 -0.414 18.183 1.00 84.94 208 LEU A C 1
ATOM 1642 O O . LEU A 1 208 ? -13.465 0.627 18.660 1.00 84.94 208 LEU A O 1
ATOM 1646 N N . ARG A 1 209 ? -14.555 -1.340 18.921 1.00 84.06 209 ARG A N 1
ATOM 1647 C CA . ARG A 1 209 ? -14.746 -1.227 20.377 1.00 84.06 209 ARG A CA 1
ATOM 1648 C C . ARG A 1 209 ? -13.429 -1.206 21.128 1.00 84.06 209 ARG A C 1
ATOM 1650 O O . ARG A 1 209 ? -13.246 -0.336 21.960 1.00 84.06 209 ARG A O 1
ATOM 1657 N N . PHE A 1 210 ? -12.476 -2.071 20.796 1.00 80.81 210 PHE A N 1
ATOM 1658 C CA . PHE A 1 210 ? -11.159 -2.082 21.437 1.00 80.81 210 PHE A CA 1
ATOM 1659 C C . PHE A 1 210 ? -10.423 -0.739 21.273 1.00 80.81 210 PHE A C 1
ATOM 1661 O O . PHE A 1 210 ? -9.820 -0.219 22.212 1.00 80.81 210 PHE A O 1
ATOM 1668 N N . ILE A 1 211 ? -10.519 -0.123 20.090 1.00 76.88 211 ILE A N 1
ATOM 1669 C CA . ILE A 1 211 ? -9.974 1.219 19.832 1.00 76.88 211 ILE A CA 1
ATOM 1670 C C . ILE A 1 211 ? -10.756 2.304 20.605 1.00 76.88 211 ILE A C 1
ATOM 1672 O O . ILE A 1 211 ? -10.215 3.385 20.876 1.00 76.88 211 ILE A O 1
ATOM 1676 N N . GLU A 1 212 ? -12.020 2.037 20.942 1.00 72.69 212 GLU A N 1
ATOM 1677 C CA . GLU A 1 212 ? -12.965 2.922 21.629 1.00 72.69 212 GLU A CA 1
ATOM 1678 C C . GLU A 1 212 ? -12.971 2.840 23.155 1.00 72.69 212 GLU A C 1
ATOM 1680 O O . GLU A 1 212 ? -13.044 3.882 23.795 1.00 72.69 212 GLU A O 1
ATOM 1685 N N . GLU A 1 213 ? -12.831 1.666 23.750 1.00 65.06 213 GLU A N 1
ATOM 1686 C CA . GLU A 1 213 ? -12.869 1.437 25.199 1.00 65.06 213 GLU A CA 1
ATOM 1687 C C . GLU A 1 213 ? -11.658 2.042 25.908 1.00 65.06 213 GLU A C 1
ATOM 1689 O O . GLU A 1 213 ? -11.756 2.555 27.017 1.00 65.06 213 GLU A O 1
ATOM 1694 N N . GLU A 1 214 ? -10.514 2.129 25.236 1.00 56.38 214 GLU A N 1
ATOM 1695 C CA . GLU A 1 214 ? -9.365 2.850 25.781 1.00 56.38 214 GLU A CA 1
ATOM 1696 C C . GLU A 1 214 ? -9.551 4.378 25.768 1.00 56.38 214 GLU A C 1
ATOM 1698 O O . GLU A 1 214 ? -8.733 5.114 26.319 1.00 56.38 214 GLU A O 1
ATOM 1703 N N . LYS A 1 215 ? -10.637 4.878 25.154 1.00 53.66 215 LYS A N 1
ATOM 1704 C CA . LYS A 1 215 ? -10.996 6.304 25.145 1.00 53.66 215 LYS A CA 1
ATOM 1705 C C . LYS A 1 215 ? -11.612 6.772 26.472 1.00 53.66 215 LYS A C 1
ATOM 1707 O O . LYS A 1 215 ? -11.674 7.985 26.651 1.00 53.66 215 LYS A O 1
ATOM 1712 N N . THR A 1 216 ? -12.063 5.877 27.361 1.00 47.28 216 THR A N 1
ATOM 1713 C CA . THR A 1 216 ? -12.739 6.227 28.634 1.00 47.28 216 THR A CA 1
ATOM 1714 C C . THR A 1 216 ? -11.826 6.170 29.865 1.00 47.28 216 THR A C 1
ATOM 1716 O O . THR A 1 216 ? -12.172 6.727 30.901 1.00 47.28 216 THR A O 1
ATOM 1719 N N . LEU A 1 217 ? -10.643 5.552 29.759 1.00 47.56 217 LEU A N 1
ATOM 1720 C CA . LEU A 1 217 ? -9.706 5.352 30.880 1.00 47.56 217 LEU A CA 1
ATOM 1721 C C . LEU A 1 217 ? -8.662 6.467 31.058 1.00 47.56 217 LEU A C 1
ATOM 1723 O O . LEU A 1 217 ? -7.876 6.424 32.002 1.00 47.56 217 LEU A O 1
ATOM 1727 N N . VAL A 1 218 ? -8.655 7.473 30.182 1.00 48.31 218 VAL A N 1
ATOM 1728 C CA . VAL A 1 218 ? -7.933 8.732 30.406 1.00 48.31 218 VAL A CA 1
ATOM 1729 C C . VAL A 1 218 ? -8.999 9.813 30.550 1.00 48.31 218 VAL A C 1
ATOM 1731 O O . VAL A 1 218 ? -9.437 10.355 29.531 1.00 48.31 218 VAL A O 1
ATOM 1734 N N . PRO A 1 219 ? -9.482 10.095 31.774 1.00 42.75 219 PRO A N 1
ATOM 1735 C CA . PRO A 1 219 ? -10.331 11.253 31.984 1.00 42.75 219 PRO A CA 1
ATOM 1736 C C . PRO A 1 219 ? -9.538 12.500 31.577 1.00 42.75 219 PRO A C 1
ATOM 1738 O O . PRO A 1 219 ? -8.306 12.515 31.643 1.00 42.75 219 PRO A O 1
ATOM 1741 N N . ASP A 1 220 ? -10.230 13.567 31.186 1.00 49.91 220 ASP A N 1
ATOM 1742 C CA . ASP A 1 220 ? -9.649 14.892 30.934 1.00 49.91 220 ASP A CA 1
ATOM 1743 C C . ASP A 1 220 ? -9.011 15.523 32.209 1.00 49.91 220 ASP A C 1
ATOM 1745 O O . ASP A 1 220 ? -8.876 16.737 32.309 1.00 49.91 220 ASP A O 1
ATOM 1749 N N . THR A 1 221 ? -8.569 14.729 33.195 1.00 47.25 221 THR A N 1
ATOM 1750 C CA . THR A 1 221 ? -8.001 15.144 34.488 1.00 47.25 221 THR A CA 1
ATOM 1751 C C . THR A 1 221 ? -6.701 15.939 34.385 1.00 47.25 221 THR A C 1
ATOM 1753 O O . THR A 1 221 ? -6.264 16.501 35.382 1.00 47.25 221 THR A O 1
ATOM 1756 N N . ILE A 1 222 ? -6.101 16.063 33.199 1.00 48.78 222 ILE A N 1
ATOM 1757 C CA . ILE A 1 222 ? -4.978 16.989 32.986 1.00 48.78 222 ILE A CA 1
ATOM 1758 C C . ILE A 1 222 ? -5.474 18.445 32.839 1.00 48.78 222 ILE A C 1
ATOM 1760 O O . ILE A 1 222 ? -4.688 19.369 32.998 1.00 48.78 222 ILE A O 1
ATOM 1764 N N . ALA A 1 223 ? -6.773 18.686 32.617 1.00 44.84 223 ALA A N 1
ATOM 1765 C CA . ALA A 1 223 ? -7.321 20.039 32.472 1.00 44.84 223 ALA A CA 1
ATOM 1766 C C . ALA A 1 223 ? -7.667 20.745 33.800 1.00 44.84 223 ALA A C 1
ATOM 1768 O O . ALA A 1 223 ? -7.903 21.947 33.786 1.00 44.84 223 ALA A O 1
ATOM 1769 N N . VAL A 1 224 ? -7.699 20.036 34.937 1.00 48.09 224 VAL A N 1
ATOM 1770 C CA . VAL A 1 224 ? -8.095 20.619 36.241 1.00 48.09 224 VAL A CA 1
ATOM 1771 C C . VAL A 1 224 ? -6.893 20.878 37.160 1.00 48.09 224 VAL A C 1
ATOM 1773 O O . VAL A 1 224 ? -6.999 21.643 38.106 1.00 48.09 224 VAL A O 1
ATOM 1776 N N . ALA A 1 225 ? -5.716 20.320 36.864 1.00 43.50 225 ALA A N 1
ATOM 1777 C CA . ALA A 1 225 ? -4.519 20.518 37.692 1.00 43.50 225 ALA A CA 1
ATOM 1778 C C . ALA A 1 225 ? -3.776 21.849 37.433 1.00 43.50 225 ALA A C 1
ATOM 1780 O O . ALA A 1 225 ? -2.711 22.070 38.003 1.00 43.50 225 ALA A O 1
ATOM 1781 N N . THR A 1 226 ? -4.306 22.722 36.571 1.00 47.38 226 THR A N 1
ATOM 1782 C CA . THR A 1 226 ? -3.705 24.029 36.243 1.00 47.38 226 THR A CA 1
ATOM 1783 C C . THR A 1 226 ? -4.722 25.176 36.233 1.00 47.38 226 THR A C 1
ATOM 1785 O O . THR A 1 226 ? -4.521 26.144 35.501 1.00 47.38 226 THR A O 1
ATOM 1788 N N . ALA A 1 227 ? -5.820 25.055 36.983 1.00 43.31 227 ALA A N 1
ATOM 1789 C CA . ALA A 1 227 ? -6.761 26.150 37.227 1.00 43.31 227 ALA A CA 1
ATOM 1790 C C . ALA A 1 227 ? -6.574 26.704 38.642 1.00 43.31 227 ALA A C 1
ATOM 1792 O O . ALA A 1 227 ? -6.402 25.875 39.564 1.00 43.31 227 ALA A O 1
#

InterPro domains:
  IPR046487 Protein of unknown function DUF6580 [PF20221] (38-204)

Foldseek 3Di:
DDDDPLNVVLCVQLVVQLCLLCVLLLLVLVLVVCPDPVNVVPDDPVPSVVSVVVSVVRLALQGLLLLLLLQLLLLADPPPVSVCCSLVVSVVSLLVSLVSSCVSNVCNCVSDPQLVVLQSVLSVQSSVLSNVCNPPLPLVSSLVSSLVSLVSNLVRSLVSCQVRVPCPQFHVDPVSSVVSSVVCVSSSVSSNVSSVPNNCVCSPPVNVVVSVVSVPVDPPVVVPVPD

Secondary structure (DSSP, 8-state):
----HHHHHHHHHHHHHHHHHHHHHHHHHHHHHTTSHHHHTTS-HHHHHHHHHHHHHS-TT--THHHHHHHHHHH--SSHHHHHHHHHHHHHHHHHHHHHHHHHHS-HHHHS-TTHHHHHHHHHHHHHHHHHTTS---HHHHHHHHHHHHHHHHHHHHHHHHHHTTTSSS-SSHHHHHHHHHHHHHHHHHHHHHHHHHHHHHSSHHHHHHHHHTTSSS-STTTTTT-

Radius of gyration: 20.59 Å; chains: 1; bounding box: 52×55×63 Å

Organism: NCBI:txid652676

Sequence (227 aa):
MKISRRYKAFLALFGFAILMRLFPFFLEYVAGVKTSPQVIQNSPESSWLSIAMLAKLYPWNFSPMYGLLLLAGATSRKKKHLLSIALLFPFLFQLAGDVGIGLITGHWEWAFYPSLPFVYLSLSLFIIMGLSLRQNRELTSVFSGGFMAACGFFILSNFGVWALGGGTIYPLTPYGLVNCYAAAIPFFGNTILAVCVYIPLLFNPWVLRFIEEEKTLVPDTIAVATA

pLDDT: mean 82.07, std 16.22, range [42.75, 98.38]